Protein AF-0000000087351692 (afdb_homodimer)

Foldseek 3Di:
DDAQDWDWDDDPWKIKIKGFAAPDDPVFWDWDDPPNFKIKIKGFFDDDDDVPDDDPDDDDDGTIHMDIDGHDPQWDRVDWDWDADNRMIMIMTTGHDPDDPPPPPPDPDPDD/DDAQDWDWDDDPWKIKIKGFAAPDDPVFWDWDDDPNFKIKIKGFFDDDDDVPDDDPDDDDDGTMHMDIDGHDPQWDRVDWDWDDDNRMIMIMTTGHPPDDPPPPPPPPDDDD

Structure (mmCIF, N/CA/C/O backbone):
data_AF-0000000087351692-model_v1
#
loop_
_entity.id
_entity.type
_entity.pdbx_description
1 polymer 'SHSP domain-containing protein'
#
loop_
_atom_site.group_PDB
_atom_site.id
_atom_site.type_symbol
_atom_site.label_atom_id
_atom_site.label_alt_id
_atom_site.label_comp_id
_atom_site.label_asym_id
_atom_site.label_entity_id
_atom_site.label_seq_id
_atom_site.pdbx_PDB_ins_code
_atom_site.Cartn_x
_atom_site.Cartn_y
_atom_site.Cartn_z
_atom_site.occupancy
_atom_site.B_iso_or_equiv
_atom_site.auth_seq_id
_atom_site.auth_comp_id
_atom_site.auth_asym_id
_atom_site.auth_atom_id
_atom_site.pdbx_PDB_model_num
ATOM 1 N N . MET A 1 1 ? 18.859 -7.152 0.166 1 41.25 1 MET A N 1
ATOM 2 C CA . MET A 1 1 ? 17.75 -6.203 0.139 1 41.25 1 MET A CA 1
ATOM 3 C C . MET A 1 1 ? 16.438 -6.887 0.523 1 41.25 1 MET A C 1
ATOM 5 O O . MET A 1 1 ? 16.156 -7.992 0.063 1 41.25 1 MET A O 1
ATOM 9 N N . ALA A 1 2 ? 15.906 -6.621 1.562 1 53.56 2 ALA A N 1
ATOM 10 C CA . ALA A 1 2 ? 14.836 -7.48 2.051 1 53.56 2 ALA A CA 1
ATOM 11 C C . ALA A 1 2 ? 13.695 -7.562 1.038 1 53.56 2 ALA A C 1
ATOM 13 O O . ALA A 1 2 ? 13.289 -6.547 0.47 1 53.56 2 ALA A O 1
ATOM 14 N N . ALA A 1 3 ? 13.391 -8.711 0.478 1 72.5 3 ALA A N 1
ATOM 15 C CA . ALA A 1 3 ? 12.367 -9.008 -0.519 1 72.5 3 ALA A CA 1
ATOM 16 C C . ALA A 1 3 ? 10.984 -8.578 -0.027 1 72.5 3 ALA A C 1
ATOM 18 O O . ALA A 1 3 ? 10.734 -8.539 1.179 1 72.5 3 ALA A O 1
ATOM 19 N N . THR A 1 4 ? 10.156 -7.938 -0.925 1 86.25 4 THR A N 1
ATOM 20 C CA . THR A 1 4 ? 8.781 -7.547 -0.614 1 86.25 4 THR A CA 1
ATOM 21 C C . THR A 1 4 ? 7.961 -8.758 -0.176 1 86.25 4 THR A C 1
ATOM 23 O O . THR A 1 4 ? 7.922 -9.773 -0.876 1 86.25 4 THR A O 1
ATOM 26 N N . PRO A 1 5 ? 7.516 -8.727 1.029 1 91.69 5 PRO A N 1
ATOM 27 C CA . PRO A 1 5 ? 6.734 -9.867 1.522 1 91.69 5 PRO A CA 1
ATOM 28 C C . PRO A 1 5 ? 5.625 -10.281 0.56 1 91.69 5 PRO A C 1
ATOM 30 O O . PRO A 1 5 ? 4.996 -9.43 -0.069 1 91.69 5 PRO A O 1
ATOM 33 N N . ALA A 1 6 ? 5.426 -11.594 0.397 1 95.5 6 ALA A N 1
ATOM 34 C CA . ALA A 1 6 ? 4.387 -12.133 -0.479 1 95.5 6 ALA A CA 1
ATOM 35 C C . ALA A 1 6 ? 3.738 -13.367 0.138 1 95.5 6 ALA A C 1
ATOM 37 O O . ALA A 1 6 ? 4.387 -14.117 0.874 1 95.5 6 ALA A O 1
ATOM 38 N N . ASP A 1 7 ? 2.475 -13.516 -0.076 1 95.31 7 ASP A N 1
ATOM 39 C CA . ASP A 1 7 ? 1.779 -14.758 0.244 1 95.31 7 ASP A CA 1
ATOM 40 C C . ASP A 1 7 ? 1.611 -15.633 -1 1 95.31 7 ASP A C 1
ATOM 42 O O . ASP A 1 7 ? 1.407 -15.117 -2.102 1 95.31 7 ASP A O 1
ATOM 46 N N . VAL A 1 8 ? 1.731 -16.859 -0.821 1 96.31 8 VAL A N 1
ATOM 47 C CA . VAL A 1 8 ? 1.458 -17.812 -1.887 1 96.31 8 VAL A CA 1
ATOM 48 C C . VAL A 1 8 ? 0.394 -18.812 -1.427 1 96.31 8 VAL A C 1
ATOM 50 O O . VAL A 1 8 ? 0.542 -19.438 -0.381 1 96.31 8 VAL A O 1
ATOM 53 N N . LYS A 1 9 ? -0.648 -18.875 -2.232 1 95.56 9 LYS A N 1
ATOM 54 C CA . LYS A 1 9 ? -1.756 -19.766 -1.913 1 95.56 9 LYS A CA 1
ATOM 55 C C . LYS A 1 9 ? -1.968 -20.797 -3.02 1 95.56 9 LYS A C 1
ATOM 57 O O . LYS A 1 9 ? -1.849 -20.484 -4.203 1 95.56 9 LYS A O 1
ATOM 62 N N . GLU A 1 10 ? -2.258 -21.953 -2.58 1 94.94 10 GLU A N 1
ATOM 63 C CA . GLU A 1 10 ? -2.684 -22.984 -3.514 1 94.94 10 GLU A CA 1
ATOM 64 C C . GLU A 1 10 ? -4.191 -23.203 -3.441 1 94.94 10 GLU A C 1
ATOM 66 O O . GLU A 1 10 ? -4.727 -23.531 -2.379 1 94.94 10 GLU A O 1
ATOM 71 N N . LEU A 1 11 ? -4.859 -22.969 -4.48 1 93.44 11 LEU A N 1
ATOM 72 C CA . LEU A 1 11 ? -6.289 -23.188 -4.641 1 93.44 11 LEU A CA 1
ATOM 73 C C . LEU A 1 11 ? -6.555 -24.438 -5.484 1 93.44 11 LEU A C 1
ATOM 75 O O . LEU A 1 11 ? -5.641 -24.969 -6.105 1 93.44 11 LEU A O 1
ATOM 79 N N . PRO A 1 12 ? -7.781 -24.922 -5.406 1 90.5 12 PRO A N 1
ATOM 80 C CA . PRO A 1 12 ? -8.047 -26.141 -6.18 1 90.5 12 PRO A CA 1
ATOM 81 C C . PRO A 1 12 ? -7.641 -26.016 -7.645 1 90.5 12 PRO A C 1
ATOM 83 O O . PRO A 1 12 ? -7.035 -26.938 -8.203 1 90.5 12 PRO A O 1
ATOM 86 N N . GLY A 1 13 ? -7.801 -24.906 -8.297 1 92.62 13 GLY A N 1
ATOM 87 C CA . GLY A 1 13 ? -7.516 -24.812 -9.719 1 92.62 13 GLY A CA 1
ATOM 88 C C . GLY A 1 13 ? -6.484 -23.75 -10.047 1 92.62 13 GLY A C 1
ATOM 89 O O . GLY A 1 13 ? -6.238 -23.453 -11.219 1 92.62 13 GLY A O 1
ATOM 90 N N . ALA A 1 14 ? -5.863 -23.281 -9.008 1 96.19 14 ALA A N 1
ATOM 91 C CA . ALA A 1 14 ? -4.965 -22.172 -9.328 1 96.19 14 ALA A CA 1
ATOM 92 C C . ALA A 1 14 ? -3.998 -21.906 -8.172 1 96.19 14 ALA A C 1
ATOM 94 O O . ALA A 1 14 ? -4.16 -22.453 -7.078 1 96.19 14 ALA A O 1
ATOM 95 N N . TYR A 1 15 ? -2.926 -21.266 -8.445 1 96.94 15 TYR A N 1
ATOM 96 C CA . TYR A 1 15 ? -2.062 -20.641 -7.445 1 96.94 15 TYR A CA 1
ATOM 97 C C . TYR A 1 15 ? -2.285 -19.141 -7.387 1 96.94 15 TYR A C 1
ATOM 99 O O . TYR A 1 15 ? -2.479 -18.5 -8.422 1 96.94 15 TYR A O 1
ATOM 107 N N . ALA A 1 16 ? -2.25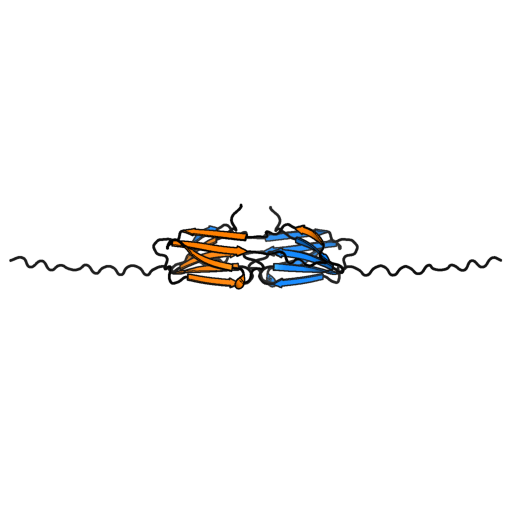4 -18.609 -6.25 1 97 16 ALA A N 1
ATOM 108 C CA . ALA A 1 16 ? -2.393 -17.172 -6.086 1 97 16 ALA A CA 1
ATOM 109 C C . ALA A 1 16 ? -1.176 -16.578 -5.379 1 97 16 ALA A C 1
ATOM 111 O O . ALA A 1 16 ? -0.734 -17.094 -4.352 1 97 16 ALA A O 1
ATOM 112 N N . PHE A 1 17 ? -0.624 -15.57 -5.949 1 97.12 17 PHE A N 1
ATOM 113 C CA . PHE A 1 17 ? 0.48 -14.797 -5.391 1 97.12 17 PHE A CA 1
ATOM 114 C C . PHE A 1 17 ? 0.021 -13.398 -5 1 97.12 17 PHE A C 1
ATOM 116 O O . PHE A 1 17 ? -0.393 -12.609 -5.859 1 97.12 17 PHE A O 1
ATOM 123 N N . VAL A 1 18 ? 0.073 -13.125 -3.721 1 96.19 18 VAL A N 1
ATOM 124 C CA . VAL A 1 18 ? -0.484 -11.875 -3.215 1 96.19 18 VAL A CA 1
ATOM 125 C C . VAL A 1 18 ? 0.635 -11 -2.646 1 96.19 18 VAL A C 1
ATOM 127 O O . VAL A 1 18 ? 1.397 -11.445 -1.785 1 96.19 18 VAL A O 1
ATOM 130 N N . VAL A 1 19 ? 0.767 -9.789 -3.148 1 95.62 19 VAL A N 1
ATOM 131 C CA . VAL A 1 19 ? 1.807 -8.852 -2.736 1 95.62 19 VAL A CA 1
ATOM 132 C C . VAL A 1 19 ? 1.188 -7.488 -2.447 1 95.62 19 VAL A C 1
ATOM 134 O O . VAL A 1 19 ? 0.308 -7.027 -3.18 1 95.62 19 VAL A O 1
ATOM 137 N N . ASP A 1 20 ? 1.662 -6.938 -1.396 1 93.94 20 ASP A N 1
ATOM 138 C CA . ASP A 1 20 ? 1.217 -5.578 -1.109 1 93.94 20 ASP A CA 1
ATOM 139 C C . ASP A 1 20 ? 1.998 -4.559 -1.935 1 93.94 20 ASP A C 1
ATOM 141 O O . ASP A 1 20 ? 3.229 -4.512 -1.874 1 93.94 20 ASP A O 1
ATOM 145 N N . MET A 1 21 ? 1.217 -3.764 -2.703 1 93.12 21 MET A N 1
ATOM 146 C CA . MET A 1 21 ? 1.806 -2.721 -3.537 1 93.12 21 MET A CA 1
ATOM 147 C C . MET A 1 21 ? 1.059 -1.402 -3.367 1 93.12 21 MET A C 1
ATOM 149 O O . MET A 1 21 ? 0.522 -0.859 -4.336 1 93.12 21 MET A O 1
ATOM 153 N N . PRO A 1 22 ? 1.098 -0.939 -2.172 1 93.44 22 PRO A N 1
ATOM 154 C CA . PRO A 1 22 ? 0.352 0.3 -1.938 1 93.44 22 PRO A CA 1
ATOM 155 C C . PRO A 1 22 ? 0.902 1.479 -2.738 1 93.44 22 PRO A C 1
ATOM 157 O O . PRO A 1 22 ? 2.117 1.68 -2.791 1 93.44 22 PRO A O 1
ATOM 160 N N . GLY A 1 23 ? -0.015 2.266 -3.281 1 91.25 23 GLY A N 1
ATOM 161 C CA . GLY A 1 23 ? 0.352 3.486 -3.98 1 91.25 23 GLY A CA 1
ATOM 162 C C . GLY A 1 23 ? 0.737 3.254 -5.43 1 91.25 23 GLY A C 1
ATOM 163 O O . GLY A 1 23 ? 1.014 4.203 -6.164 1 91.25 23 GLY A O 1
ATOM 164 N N . LEU A 1 24 ? 0.835 2 -5.785 1 90.69 24 LEU A N 1
ATOM 165 C CA . LEU A 1 24 ? 1.235 1.687 -7.152 1 90.69 24 LEU A CA 1
ATOM 166 C C . LEU A 1 24 ? 0.017 1.398 -8.023 1 90.69 24 LEU A C 1
ATOM 168 O O . LEU A 1 24 ? -0.936 0.758 -7.57 1 90.69 24 LEU A O 1
ATOM 172 N N . GLY A 1 25 ? 0.027 1.985 -9.141 1 85.56 25 GLY A N 1
ATOM 173 C CA . GLY A 1 25 ? -0.989 1.664 -10.133 1 85.56 25 GLY A CA 1
ATOM 174 C C . GLY A 1 25 ? -0.572 0.551 -11.078 1 85.56 25 GLY A C 1
ATOM 175 O O . GLY A 1 25 ? 0.562 0.072 -11.016 1 85.56 25 GLY A O 1
ATOM 176 N N . SER A 1 26 ? -1.483 0.174 -11.891 1 82.94 26 SER A N 1
ATOM 177 C CA . SER A 1 26 ? -1.229 -0.905 -12.836 1 82.94 26 SER A CA 1
ATOM 178 C C . SER A 1 26 ? -0.037 -0.583 -13.734 1 82.94 26 SER A C 1
ATOM 180 O O . SER A 1 26 ? 0.695 -1.484 -14.148 1 82.94 26 SER A O 1
ATOM 182 N N . GLY A 1 27 ? 0.182 0.686 -14.039 1 85.88 27 GLY A N 1
ATOM 183 C CA . GLY A 1 27 ? 1.282 1.087 -14.898 1 85.88 27 GLY A CA 1
ATOM 184 C C . GLY A 1 27 ? 2.637 0.988 -14.227 1 85.88 27 GLY A C 1
ATOM 185 O O . GLY A 1 27 ? 3.672 0.976 -14.898 1 85.88 27 GLY A O 1
ATOM 186 N N . ASP A 1 28 ? 2.654 0.838 -12.938 1 91.38 28 ASP A N 1
ATOM 187 C CA . ASP A 1 28 ? 3.898 0.803 -12.172 1 91.38 28 ASP A CA 1
ATOM 188 C C . ASP A 1 28 ? 4.258 -0.626 -11.773 1 91.38 28 ASP A C 1
ATOM 190 O O . ASP A 1 28 ? 5.266 -0.854 -11.102 1 91.38 28 ASP A O 1
ATOM 194 N N . ILE A 1 29 ? 3.521 -1.554 -12.188 1 94.62 29 ILE A N 1
ATOM 195 C CA . ILE A 1 29 ? 3.701 -2.949 -11.805 1 94.62 29 ILE A CA 1
ATOM 196 C C . ILE A 1 29 ? 3.967 -3.797 -13.047 1 94.62 29 ILE A C 1
ATOM 198 O O . ILE A 1 29 ? 3.344 -3.592 -14.094 1 94.62 29 ILE A O 1
ATOM 202 N N . LYS A 1 30 ? 4.883 -4.641 -12.961 1 95.94 30 LYS A N 1
ATOM 203 C CA . LYS A 1 30 ? 5.223 -5.551 -14.047 1 95.94 30 LYS A CA 1
ATOM 204 C C . LYS A 1 30 ? 5.176 -7.004 -13.586 1 95.94 30 LYS A C 1
ATOM 206 O O . LYS A 1 30 ? 5.766 -7.355 -12.562 1 95.94 30 LYS A O 1
ATOM 211 N N . VAL A 1 31 ? 4.441 -7.781 -14.289 1 96.12 31 VAL A N 1
ATOM 212 C CA . VAL A 1 31 ? 4.344 -9.211 -14.039 1 96.12 31 VAL A CA 1
ATOM 213 C C . VAL A 1 31 ? 4.777 -9.984 -15.281 1 96.12 31 VAL A C 1
ATOM 215 O O . VAL A 1 31 ? 4.211 -9.805 -16.359 1 96.12 31 VAL A O 1
ATOM 218 N N . GLN A 1 32 ? 5.688 -10.82 -15.047 1 96.19 32 GLN A N 1
ATOM 219 C CA . GLN A 1 32 ? 6.211 -11.547 -16.203 1 96.19 32 GLN A CA 1
ATOM 220 C C . GLN A 1 32 ? 6.594 -12.977 -15.82 1 96.19 32 GLN A C 1
ATOM 222 O O . GLN A 1 32 ? 6.848 -13.266 -14.648 1 96.19 32 GLN A O 1
ATOM 227 N N . VAL A 1 33 ? 6.625 -13.805 -16.797 1 95 33 VAL A N 1
ATOM 228 C CA . VAL A 1 33 ? 7.16 -15.156 -16.641 1 95 33 VAL A CA 1
ATOM 229 C C . VAL A 1 33 ? 8.5 -15.266 -17.359 1 95 33 VAL A C 1
ATOM 231 O O . VAL A 1 33 ? 8.586 -14.992 -18.562 1 95 33 VAL A O 1
ATOM 234 N N . GLU A 1 34 ? 9.445 -15.617 -16.516 1 93.75 34 GLU A N 1
ATOM 235 C CA . GLU A 1 34 ? 10.781 -15.797 -17.078 1 93.75 34 GLU A CA 1
ATOM 236 C C . GLU A 1 34 ? 11.195 -17.266 -17.047 1 93.75 34 GLU A C 1
ATOM 238 O O . GLU A 1 34 ? 10.766 -18.031 -16.172 1 93.75 34 GLU A O 1
ATOM 243 N N . ASP A 1 35 ? 12.125 -17.641 -17.969 1 91.81 35 ASP A N 1
ATOM 244 C CA . ASP A 1 35 ? 12.719 -18.969 -18.016 1 91.81 35 ASP A CA 1
ATOM 245 C C . ASP A 1 35 ? 11.641 -20.047 -17.953 1 91.81 35 ASP A C 1
ATOM 247 O O . ASP A 1 35 ? 11.781 -21.031 -17.203 1 91.81 35 ASP A O 1
ATOM 251 N N . GLU A 1 36 ? 10.484 -19.844 -18.5 1 88.19 36 GLU A N 1
ATOM 252 C CA . GLU A 1 36 ? 9.367 -20.75 -18.719 1 88.19 36 GLU A CA 1
ATOM 253 C C . GLU A 1 36 ? 8.617 -21.031 -17.422 1 88.19 36 GLU A C 1
ATOM 255 O O . GLU A 1 36 ? 7.434 -21.375 -17.438 1 88.19 36 GLU A O 1
ATOM 260 N N . ARG A 1 37 ? 9.352 -20.797 -16.234 1 93.38 37 ARG A N 1
ATOM 261 C CA . ARG A 1 37 ? 8.625 -21.25 -15.047 1 93.38 37 ARG A CA 1
ATOM 262 C C . ARG A 1 37 ? 8.852 -20.297 -13.875 1 93.38 37 ARG A C 1
ATOM 264 O O . ARG A 1 37 ? 8.578 -20.656 -12.719 1 93.38 37 ARG A O 1
ATOM 271 N N . VAL A 1 38 ? 9.438 -19.203 -14.219 1 97 38 VAL A N 1
ATOM 272 C CA . VAL A 1 38 ? 9.703 -18.297 -13.109 1 97 38 VAL A CA 1
ATOM 273 C C . VAL A 1 38 ? 8.789 -17.078 -13.211 1 97 38 VAL A C 1
ATOM 275 O O . VAL A 1 38 ? 8.867 -16.312 -14.172 1 97 38 VAL A O 1
ATOM 278 N N . LEU A 1 39 ? 7.898 -16.953 -12.273 1 97.5 39 LEU A N 1
ATOM 279 C CA . LEU A 1 39 ? 7.043 -15.773 -12.188 1 97.5 39 LEU A CA 1
ATOM 280 C C . LEU A 1 39 ? 7.785 -14.609 -11.547 1 97.5 39 LEU A C 1
ATOM 282 O O . LEU A 1 39 ? 8.328 -14.742 -10.453 1 97.5 39 LEU A O 1
ATOM 286 N N . VAL A 1 40 ? 7.855 -13.508 -12.234 1 97.06 40 VAL A N 1
ATOM 287 C CA . VAL A 1 40 ? 8.547 -12.328 -11.719 1 97.06 40 VAL A CA 1
ATOM 288 C C . VAL A 1 40 ? 7.551 -11.188 -11.531 1 97.06 40 VAL A C 1
ATOM 290 O O . VAL A 1 40 ? 6.863 -10.797 -12.477 1 97.06 40 VAL A O 1
ATOM 293 N N . ILE A 1 41 ? 7.473 -10.703 -10.383 1 96.56 41 ILE A N 1
ATOM 294 C CA . ILE A 1 41 ? 6.645 -9.547 -10.055 1 96.56 41 ILE A CA 1
ATOM 295 C C . ILE A 1 41 ? 7.539 -8.383 -9.633 1 96.56 41 ILE A C 1
ATOM 297 O O . ILE A 1 41 ? 8.375 -8.523 -8.742 1 96.56 41 ILE A O 1
ATOM 301 N N . SER A 1 42 ? 7.324 -7.312 -10.289 1 95.88 42 SER A N 1
ATOM 302 C CA . SER A 1 42 ? 8.164 -6.172 -9.945 1 95.88 42 SER A CA 1
ATOM 303 C C . SER A 1 42 ? 7.379 -4.867 -10.016 1 95.88 42 SER A C 1
ATOM 305 O O . SER A 1 42 ? 6.32 -4.805 -10.648 1 95.88 42 SER A O 1
ATOM 307 N N . GLY A 1 43 ? 7.91 -3.869 -9.398 1 94.44 43 GLY A N 1
ATOM 308 C CA . GLY A 1 43 ? 7.363 -2.523 -9.367 1 94.44 43 GLY A CA 1
ATOM 309 C C . GLY A 1 43 ? 8.328 -1.496 -8.812 1 94.44 43 GLY A C 1
ATOM 310 O O . GLY A 1 43 ? 9.414 -1.848 -8.344 1 94.44 43 GLY A O 1
ATOM 311 N N . GLU A 1 44 ? 7.891 -0.258 -8.945 1 92.44 44 GLU A N 1
ATOM 312 C CA . GLU A 1 44 ? 8.727 0.82 -8.422 1 92.44 44 GLU A CA 1
ATOM 313 C C . GLU A 1 44 ? 7.871 1.928 -7.809 1 92.44 44 GLU A C 1
ATOM 315 O O . GLU A 1 44 ? 6.98 2.467 -8.469 1 92.44 44 GLU A O 1
ATOM 320 N N . ARG A 1 45 ? 8.18 2.191 -6.586 1 89.88 45 ARG A N 1
ATOM 321 C CA . ARG A 1 45 ? 7.523 3.297 -5.898 1 89.88 45 ARG A CA 1
ATOM 322 C C . ARG A 1 45 ? 8.422 4.531 -5.859 1 89.88 45 ARG A C 1
ATOM 324 O O . ARG A 1 45 ? 9.555 4.461 -5.387 1 89.88 45 ARG A O 1
ATOM 331 N N . ARG A 1 46 ? 7.852 5.613 -6.355 1 84.62 46 ARG A N 1
ATOM 332 C CA . ARG A 1 46 ? 8.602 6.867 -6.371 1 84.62 46 ARG A CA 1
ATOM 333 C C . ARG A 1 46 ? 7.996 7.875 -5.402 1 84.62 46 ARG A C 1
ATOM 335 O O . ARG A 1 46 ? 6.781 7.895 -5.191 1 84.62 46 ARG A O 1
ATOM 342 N N . ARG A 1 47 ? 8.93 8.594 -4.805 1 79.06 47 ARG A N 1
ATOM 343 C CA . ARG A 1 47 ? 8.453 9.633 -3.898 1 79.06 47 ARG A CA 1
ATOM 344 C C . ARG A 1 47 ? 7.949 10.844 -4.676 1 79.06 47 ARG A C 1
ATOM 346 O O . ARG A 1 47 ? 8.547 11.242 -5.676 1 79.06 47 ARG A O 1
ATOM 353 N N . GLU A 1 48 ? 6.707 11.172 -4.324 1 69.94 48 GLU A N 1
ATOM 354 C CA . GLU A 1 48 ? 6.25 12.414 -4.945 1 69.94 48 GLU A CA 1
ATOM 355 C C . GLU A 1 48 ? 7.023 13.609 -4.414 1 69.94 48 GLU A C 1
ATOM 357 O O . GLU A 1 48 ? 7.195 13.766 -3.201 1 69.94 48 GLU A O 1
ATOM 362 N N . GLU A 1 49 ? 7.871 14.164 -5.188 1 64.94 49 GLU A N 1
ATOM 363 C CA . GLU A 1 49 ? 8.602 15.367 -4.797 1 64.94 49 GLU A CA 1
ATOM 364 C C . GLU A 1 49 ? 7.691 16.594 -4.801 1 64.94 49 GLU A C 1
ATOM 366 O O . GLU A 1 49 ? 7.16 16.969 -5.848 1 64.94 49 GLU A O 1
ATOM 371 N N . LYS A 1 50 ? 7.055 16.688 -3.721 1 65.75 50 LYS A N 1
ATOM 372 C CA . LYS A 1 50 ? 6.441 18.016 -3.746 1 65.75 50 LYS A CA 1
ATOM 373 C C . LYS A 1 50 ? 7.398 19.078 -3.217 1 65.75 50 LYS A C 1
ATOM 375 O O . LYS A 1 50 ? 7.984 18.906 -2.143 1 65.75 50 LYS A O 1
ATOM 380 N N . GLU A 1 51 ? 7.785 20.016 -4.09 1 64.19 51 GLU A N 1
ATOM 381 C CA . GLU A 1 51 ? 8.758 21.078 -3.867 1 64.19 51 GLU A CA 1
ATOM 382 C C . GLU A 1 51 ? 8.586 21.719 -2.486 1 64.19 51 GLU A C 1
ATOM 384 O O . GLU A 1 51 ? 9.57 22.031 -1.812 1 64.19 51 GLU A O 1
ATOM 389 N N . ASP A 1 52 ? 7.336 21.734 -2 1 76.94 52 ASP A N 1
ATOM 390 C CA . ASP A 1 52 ? 7.156 22.516 -0.784 1 76.94 52 ASP A CA 1
ATOM 391 C C . ASP A 1 52 ? 6.895 21.609 0.42 1 76.94 52 ASP A C 1
ATOM 393 O O . ASP A 1 52 ? 6.43 22.078 1.462 1 76.94 52 ASP A O 1
ATOM 397 N N . ALA A 1 53 ? 7.266 20.375 0.343 1 82.62 53 ALA A N 1
ATOM 398 C CA . ALA A 1 53 ? 7.016 19.469 1.464 1 82.62 53 ALA A CA 1
ATOM 399 C C . ALA A 1 53 ? 8.32 19.078 2.154 1 82.62 53 ALA A C 1
ATOM 401 O O . ALA A 1 53 ? 9.328 18.812 1.493 1 82.62 53 ALA A O 1
ATOM 402 N N . ARG A 1 54 ? 8.461 19.359 3.512 1 90.5 54 ARG A N 1
ATOM 403 C CA . ARG A 1 54 ? 9.578 18.906 4.328 1 90.5 54 ARG A CA 1
ATOM 404 C C . ARG A 1 54 ? 9.25 17.578 5.027 1 90.5 54 ARG A C 1
ATOM 406 O O . ARG A 1 54 ? 8.273 17.5 5.777 1 90.5 54 ARG A O 1
ATOM 413 N N . TYR A 1 55 ? 10.117 16.609 4.77 1 92.62 55 TYR A N 1
ATOM 414 C CA . TYR A 1 55 ? 9.898 15.336 5.438 1 92.62 55 TYR A CA 1
ATOM 415 C C . TYR A 1 55 ? 10.43 15.367 6.867 1 92.62 55 TYR A C 1
ATOM 417 O O . TYR A 1 55 ? 11.617 15.609 7.086 1 92.62 55 TYR A O 1
ATOM 425 N N . LEU A 1 56 ? 9.508 15.125 7.75 1 93.94 56 LEU A N 1
ATOM 426 C CA . LEU A 1 56 ? 9.906 15.031 9.148 1 93.94 56 LEU A CA 1
ATOM 427 C C . LEU A 1 56 ? 10.281 13.594 9.508 1 93.94 56 LEU A C 1
ATOM 429 O O . LEU A 1 56 ? 11.148 13.375 10.359 1 93.94 56 LEU A O 1
ATOM 433 N N . ARG A 1 57 ? 9.578 12.578 8.977 1 94.12 57 ARG A N 1
ATOM 434 C CA . ARG A 1 57 ? 9.828 11.148 9.141 1 94.12 57 ARG A CA 1
ATOM 435 C C . ARG A 1 57 ? 9.609 10.406 7.828 1 94.12 57 ARG A C 1
ATOM 437 O O . ARG A 1 57 ? 8.672 10.703 7.086 1 94.12 57 ARG A O 1
ATOM 444 N N . MET A 1 58 ? 10.562 9.555 7.387 1 93 58 MET A N 1
ATOM 445 C CA . MET A 1 58 ? 10.484 8.742 6.176 1 93 58 MET A CA 1
ATOM 446 C C . MET A 1 58 ? 10.68 7.262 6.5 1 93 58 ME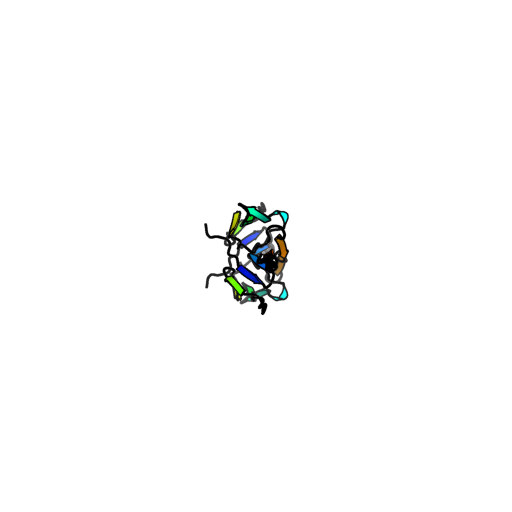T A C 1
ATOM 448 O O . MET A 1 58 ? 11.805 6.766 6.504 1 93 58 MET A O 1
ATOM 452 N N . GLU A 1 59 ? 9.523 6.578 6.844 1 93.81 59 GLU A N 1
ATOM 453 C CA . GLU A 1 59 ? 9.641 5.191 7.289 1 93.81 59 GLU A CA 1
ATOM 454 C C . GLU A 1 59 ? 9.141 4.223 6.219 1 93.81 59 GLU A C 1
ATOM 456 O O . GLU A 1 59 ? 9.422 3.025 6.281 1 93.81 59 GLU A O 1
ATOM 461 N N . ARG A 1 60 ? 8.391 4.73 5.184 1 92.62 60 ARG A N 1
ATOM 462 C CA . ARG A 1 60 ? 7.777 3.846 4.195 1 92.62 60 ARG A CA 1
ATOM 463 C C . ARG A 1 60 ? 8.797 3.398 3.156 1 92.62 60 ARG A C 1
ATOM 465 O O . ARG A 1 60 ? 9.68 4.168 2.775 1 92.62 60 ARG A O 1
ATOM 472 N N . ARG A 1 61 ? 8.586 2.223 2.84 1 86.38 61 ARG A N 1
ATOM 473 C CA . ARG A 1 61 ? 9.508 1.654 1.863 1 86.38 61 ARG A CA 1
ATOM 474 C C . ARG A 1 61 ? 9.297 2.266 0.483 1 86.38 61 ARG A C 1
ATOM 476 O O . ARG A 1 61 ? 8.156 2.365 0.014 1 86.38 61 ARG A O 1
ATOM 483 N N . MET A 1 62 ? 10.398 2.73 -0.044 1 88.38 62 MET A N 1
ATOM 484 C CA . MET A 1 62 ? 10.383 3.273 -1.399 1 88.38 62 MET A CA 1
ATOM 485 C C . MET A 1 62 ? 11.406 2.561 -2.283 1 88.38 62 MET A C 1
ATOM 487 O O . MET A 1 62 ? 12.281 1.853 -1.782 1 88.38 62 MET A O 1
ATOM 491 N N . GLY A 1 63 ? 11.203 2.717 -3.637 1 89.81 63 GLY A N 1
ATOM 492 C CA . GLY A 1 63 ? 12.156 2.16 -4.582 1 89.81 63 GLY A CA 1
ATOM 493 C C . GLY A 1 63 ? 11.625 0.951 -5.324 1 89.81 63 GLY A C 1
ATOM 494 O O . GLY A 1 63 ? 10.414 0.802 -5.492 1 89.81 63 GLY A O 1
ATOM 495 N N . LYS A 1 64 ? 12.609 0.21 -5.801 1 92.12 64 LYS A N 1
ATOM 496 C CA . LYS A 1 64 ? 12.266 -0.942 -6.629 1 92.12 64 LYS A CA 1
ATOM 497 C C . LYS A 1 64 ? 11.898 -2.148 -5.766 1 92.12 64 LYS A C 1
ATOM 499 O O . LYS A 1 64 ? 12.523 -2.385 -4.727 1 92.12 64 LYS A O 1
ATOM 504 N N . LEU A 1 65 ? 10.906 -2.807 -6.18 1 91.81 65 LEU A N 1
ATOM 505 C CA . LEU A 1 65 ? 10.5 -4.07 -5.57 1 91.81 65 LEU A CA 1
ATOM 506 C C . LEU A 1 65 ? 10.531 -5.199 -6.594 1 91.81 65 LEU A C 1
ATOM 508 O O . LEU A 1 65 ? 10.25 -4.98 -7.773 1 91.81 65 LEU A O 1
ATOM 512 N N . MET A 1 66 ? 10.898 -6.34 -6.086 1 94.19 66 MET A N 1
ATOM 513 C CA . MET A 1 66 ? 10.906 -7.484 -6.992 1 94.19 66 MET A CA 1
ATOM 514 C C . MET A 1 66 ? 10.828 -8.797 -6.215 1 94.19 66 MET A C 1
ATOM 516 O O . MET A 1 66 ? 11.492 -8.953 -5.188 1 94.19 66 MET A O 1
ATOM 520 N N . ARG A 1 67 ? 10.023 -9.656 -6.734 1 96.06 67 ARG A N 1
ATOM 521 C CA . ARG A 1 67 ? 9.898 -11.008 -6.188 1 96.06 67 ARG A CA 1
ATOM 522 C C . ARG A 1 67 ? 9.852 -12.047 -7.305 1 96.06 67 ARG A C 1
ATOM 524 O O . ARG A 1 67 ? 9.219 -11.82 -8.344 1 96.06 67 ARG A O 1
ATOM 531 N N . LYS A 1 68 ? 10.484 -13.133 -7.035 1 95.81 68 LYS A N 1
ATOM 532 C CA . LYS A 1 68 ? 10.477 -14.234 -7.996 1 95.81 68 LYS A CA 1
ATOM 533 C C . LYS A 1 68 ? 9.938 -15.516 -7.359 1 95.81 68 LYS A C 1
ATOM 535 O O . LYS A 1 68 ? 10.227 -15.805 -6.199 1 95.81 68 LYS A O 1
ATOM 540 N N . PHE A 1 69 ? 9.234 -16.25 -8.094 1 96.69 69 PHE A N 1
ATOM 541 C CA . PHE A 1 69 ? 8.688 -17.531 -7.648 1 96.69 69 PHE A CA 1
ATOM 542 C C . PHE A 1 69 ? 8.891 -18.594 -8.719 1 96.69 69 PHE A C 1
ATOM 544 O O . PHE A 1 69 ? 8.594 -18.375 -9.891 1 96.69 69 PHE A O 1
ATOM 551 N N . VAL A 1 70 ? 9.305 -19.688 -8.32 1 96.19 70 VAL A N 1
ATOM 552 C CA . VAL A 1 70 ? 9.367 -20.844 -9.219 1 96.19 70 VAL A CA 1
ATOM 553 C C . VAL A 1 70 ? 8.016 -21.562 -9.234 1 96.19 70 VAL A C 1
ATOM 555 O O . VAL A 1 70 ? 7.535 -22 -8.195 1 96.19 70 VAL A O 1
ATOM 558 N N . LEU A 1 71 ? 7.422 -21.609 -10.391 1 96.31 71 LEU A N 1
ATOM 559 C CA . LEU A 1 71 ? 6.094 -22.203 -10.523 1 96.31 71 LEU A CA 1
ATOM 560 C C . LEU A 1 71 ? 6.184 -23.719 -10.617 1 96.31 71 LEU A C 1
ATOM 562 O O . LEU A 1 71 ? 7.109 -24.25 -11.234 1 96.31 71 LEU A O 1
ATOM 566 N N . PRO A 1 72 ? 5.227 -24.359 -10 1 94.19 72 PRO A N 1
ATOM 567 C CA . PRO A 1 72 ? 5.207 -25.812 -10.109 1 94.19 72 PRO A CA 1
ATOM 568 C C . PRO A 1 72 ? 4.973 -26.297 -11.539 1 94.19 72 PRO A C 1
ATOM 570 O O . PRO A 1 72 ? 4.559 -25.516 -12.398 1 94.19 72 PRO A O 1
ATOM 573 N N . ASP A 1 73 ? 5.168 -27.609 -11.727 1 92.62 73 ASP A N 1
ATOM 574 C CA . ASP A 1 73 ? 5.074 -28.188 -13.062 1 92.62 73 ASP A CA 1
ATOM 575 C C . ASP A 1 73 ? 3.643 -28.125 -13.594 1 92.62 73 ASP A C 1
ATOM 577 O O . ASP A 1 73 ? 3.424 -28.047 -14.805 1 92.62 73 ASP A O 1
ATOM 581 N N . ASN A 1 74 ? 2.723 -28.141 -12.758 1 94.31 74 ASN A N 1
ATOM 582 C CA . ASN A 1 74 ? 1.332 -28.203 -13.188 1 94.31 74 ASN A CA 1
ATOM 583 C C . ASN A 1 74 ? 0.732 -26.812 -13.344 1 94.31 74 ASN A C 1
ATOM 585 O O . ASN A 1 74 ? -0.486 -26.656 -13.469 1 94.31 74 ASN A O 1
ATOM 589 N N . ALA A 1 75 ? 1.498 -25.766 -13.266 1 95.81 75 ALA A N 1
ATOM 590 C CA . ALA A 1 75 ? 1.032 -24.391 -13.492 1 95.81 75 ALA A CA 1
ATOM 591 C C . ALA A 1 75 ? 0.898 -24.109 -14.984 1 95.81 75 ALA A C 1
ATOM 593 O O . ALA A 1 75 ? 1.79 -24.438 -15.773 1 95.81 75 ALA A O 1
ATOM 594 N N . ASP A 1 76 ? -0.229 -23.531 -15.406 1 94.44 76 ASP A N 1
ATOM 595 C CA . ASP A 1 76 ? -0.463 -23.172 -16.797 1 94.44 76 ASP A CA 1
ATOM 596 C C . ASP A 1 76 ? 0.101 -21.781 -17.109 1 94.44 76 ASP A C 1
ATOM 598 O O . ASP A 1 76 ? -0.524 -20.766 -16.781 1 94.44 76 ASP A O 1
ATOM 602 N N . MET A 1 77 ? 1.206 -21.641 -17.812 1 91.88 77 MET A N 1
ATOM 603 C CA . MET A 1 77 ? 1.922 -20.391 -18.047 1 91.88 77 MET A CA 1
ATOM 604 C C . MET A 1 77 ? 1.15 -19.484 -19 1 91.88 77 MET A C 1
ATOM 606 O O . MET A 1 77 ? 1.436 -18.297 -19.109 1 91.88 77 MET A O 1
ATOM 610 N N . GLU A 1 78 ? 0.15 -20.062 -19.625 1 91.62 78 GLU A N 1
ATOM 611 C CA . GLU A 1 78 ? -0.648 -19.297 -20.578 1 91.62 78 GLU A CA 1
ATOM 612 C C . GLU A 1 78 ? -1.843 -18.641 -19.891 1 91.62 78 GLU A C 1
ATOM 614 O O . GLU A 1 78 ? -2.48 -17.75 -20.453 1 91.62 78 GLU A O 1
ATOM 619 N N . LYS A 1 79 ? -2.08 -19.047 -18.734 1 94.19 79 LYS A N 1
ATOM 620 C CA . LYS A 1 79 ? -3.248 -18.547 -18.016 1 94.19 79 LYS A CA 1
ATOM 621 C C . LYS A 1 79 ? -2.842 -17.844 -16.734 1 94.19 79 LYS A C 1
ATOM 623 O O . LYS A 1 79 ? -3.184 -18.297 -15.633 1 94.19 79 LYS A O 1
ATOM 628 N N . VAL A 1 80 ? -2.176 -16.781 -16.906 1 95.56 80 VAL A N 1
ATOM 629 C CA . VAL A 1 80 ? -1.752 -15.945 -15.789 1 95.56 80 VAL A CA 1
ATOM 630 C C . VAL A 1 80 ? -2.547 -14.641 -15.805 1 95.56 80 VAL A C 1
ATOM 632 O O . VAL A 1 80 ? -2.713 -14.016 -16.844 1 95.56 80 VAL A O 1
ATOM 635 N N . SER A 1 81 ? -3.082 -14.305 -14.703 1 96.75 81 SER A N 1
ATOM 636 C CA . SER A 1 81 ? -3.818 -13.055 -14.578 1 96.75 81 SER A CA 1
ATOM 637 C C . SER A 1 81 ? -3.385 -12.273 -13.344 1 96.75 81 SER A C 1
ATOM 639 O O . SER A 1 81 ? -2.875 -12.859 -12.383 1 96.75 81 SER A O 1
ATOM 641 N N . ALA A 1 82 ? -3.545 -10.984 -13.461 1 96.38 82 ALA A N 1
ATOM 642 C CA . ALA A 1 82 ? -3.152 -10.125 -12.344 1 96.38 82 ALA A CA 1
ATOM 643 C C . ALA A 1 82 ? -4.188 -9.039 -12.102 1 96.38 82 ALA A C 1
ATOM 645 O O . ALA A 1 82 ? -4.676 -8.414 -13.047 1 96.38 82 ALA A O 1
ATOM 646 N N . VAL A 1 83 ? -4.551 -8.844 -10.828 1 95.06 83 VAL A N 1
ATOM 647 C CA . VAL A 1 83 ? -5.488 -7.797 -10.438 1 95.06 83 VAL A CA 1
ATOM 648 C C . VAL A 1 83 ? -4.949 -7.043 -9.227 1 95.06 83 VAL A C 1
ATOM 650 O O . VAL A 1 83 ? -4.457 -7.656 -8.273 1 95.06 83 VAL A O 1
ATOM 653 N N . CYS A 1 84 ? -4.938 -5.785 -9.32 1 93.44 84 CYS A N 1
ATOM 654 C CA . CYS A 1 84 ? -4.539 -4.961 -8.188 1 93.44 84 CYS A CA 1
ATOM 655 C C . CYS A 1 84 ? -5.719 -4.156 -7.656 1 93.44 84 CYS A C 1
ATOM 657 O O . CYS A 1 84 ? -6.309 -3.357 -8.391 1 93.44 84 CYS A O 1
ATOM 659 N N . ARG A 1 85 ? -6.043 -4.418 -6.367 1 91.44 85 ARG A N 1
ATOM 660 C CA . ARG A 1 85 ? -7.133 -3.701 -5.707 1 91.44 85 ARG A CA 1
ATOM 661 C C . ARG A 1 85 ? -6.695 -3.176 -4.344 1 91.44 85 ARG A C 1
ATOM 663 O O . ARG A 1 85 ? -6.113 -3.914 -3.545 1 91.44 85 ARG A O 1
ATOM 670 N N . ASP A 1 86 ? -6.883 -1.906 -4.109 1 91.31 86 ASP A N 1
ATOM 671 C CA . ASP A 1 86 ? -6.59 -1.295 -2.814 1 91.31 86 ASP A CA 1
ATOM 672 C C . ASP A 1 86 ? -5.145 -1.556 -2.4 1 91.31 86 ASP A C 1
ATOM 674 O O . ASP A 1 86 ? -4.879 -1.927 -1.254 1 91.31 86 ASP A O 1
ATOM 678 N N . GLY A 1 87 ? -4.359 -1.537 -3.416 1 93.88 87 GLY A N 1
ATOM 679 C CA . GLY A 1 87 ? -2.932 -1.641 -3.16 1 93.88 87 GLY A CA 1
ATOM 680 C C . GLY A 1 87 ? -2.465 -3.068 -2.947 1 93.88 87 GLY A C 1
ATOM 681 O O . GLY A 1 87 ? -1.355 -3.299 -2.461 1 93.88 87 GLY A O 1
ATOM 682 N N . VAL A 1 88 ? -3.365 -4.031 -3.238 1 94.62 88 VAL A N 1
ATOM 683 C CA . VAL A 1 88 ? -2.988 -5.438 -3.137 1 94.62 88 VAL A CA 1
ATOM 684 C C . VAL A 1 88 ? -3.006 -6.078 -4.52 1 94.62 88 VAL A C 1
ATOM 686 O O . VAL A 1 88 ? -4.047 -6.121 -5.18 1 94.62 88 VAL A O 1
ATOM 689 N N . LEU A 1 89 ? -1.906 -6.602 -4.891 1 95.81 89 LEU A N 1
ATOM 690 C CA . LEU A 1 89 ? -1.789 -7.305 -6.164 1 95.81 89 LEU A CA 1
ATOM 691 C C . LEU A 1 89 ? -1.994 -8.805 -5.984 1 95.81 89 LEU A C 1
ATOM 693 O O . LEU A 1 89 ? -1.379 -9.414 -5.105 1 95.81 89 LEU A O 1
ATOM 697 N N . THR A 1 90 ? -2.871 -9.32 -6.777 1 96.38 90 THR A N 1
ATOM 698 C CA . THR A 1 90 ? -3.045 -10.773 -6.812 1 96.38 90 THR A CA 1
ATOM 699 C C . THR A 1 90 ? -2.756 -11.312 -8.211 1 96.38 90 THR A C 1
ATOM 701 O O . THR A 1 90 ? -3.434 -10.953 -9.172 1 96.38 90 THR A O 1
ATOM 704 N N . VAL A 1 91 ? -1.809 -12.133 -8.266 1 97.25 91 VAL A N 1
ATOM 705 C CA . VAL A 1 91 ? -1.485 -12.828 -9.508 1 97.25 91 VAL A CA 1
ATOM 706 C C . VAL A 1 91 ? -1.968 -14.273 -9.43 1 97.25 91 VAL A C 1
ATOM 708 O O . VAL A 1 91 ? -1.635 -15 -8.484 1 97.25 91 VAL A O 1
ATOM 711 N N . SER A 1 92 ? -2.697 -14.664 -10.391 1 97.31 92 SER A N 1
ATOM 712 C CA . SER A 1 92 ? -3.262 -16.016 -10.414 1 97.31 92 SER A CA 1
ATOM 713 C C . SER A 1 92 ? -2.711 -16.812 -11.586 1 97.31 92 SER A C 1
ATOM 715 O O . SER A 1 92 ? -2.639 -16.312 -12.711 1 97.31 92 SER A O 1
ATOM 717 N N . VAL A 1 93 ? -2.342 -18.031 -11.227 1 97.62 93 VAL A N 1
ATOM 718 C CA . VAL A 1 93 ? -1.866 -18.969 -12.25 1 97.62 93 VAL A CA 1
ATOM 719 C C . VAL A 1 93 ? -2.701 -20.25 -12.219 1 97.62 93 VAL A C 1
ATOM 721 O O . VAL A 1 93 ? -2.688 -20.969 -11.227 1 97.62 93 VAL A O 1
ATOM 724 N N . GLN A 1 94 ? -3.346 -20.531 -13.289 1 97.31 94 GLN A N 1
ATOM 725 C CA . GLN A 1 94 ? -4.203 -21.703 -13.32 1 97.31 94 GLN A CA 1
ATOM 726 C C . GLN A 1 94 ? -3.373 -22.984 -13.375 1 97.31 94 GLN A C 1
ATOM 728 O O . GLN A 1 94 ? -2.225 -22.969 -13.82 1 97.31 94 GLN A O 1
ATOM 733 N N . LYS A 1 95 ? -3.977 -24.031 -12.773 1 96.06 95 LYS A N 1
ATOM 734 C CA . LYS A 1 95 ? -3.334 -25.344 -12.867 1 96.06 95 LYS A CA 1
ATOM 735 C C . LYS A 1 95 ? -3.652 -26.016 -14.195 1 96.06 95 LYS A C 1
ATOM 737 O O . LYS A 1 95 ? -4.723 -25.797 -14.766 1 96.06 95 LYS A O 1
ATOM 742 N N . LEU A 1 96 ? -2.762 -26.797 -14.625 1 93.38 96 LEU A N 1
ATOM 743 C CA . LEU A 1 96 ? -3.016 -27.594 -15.82 1 93.38 96 LEU A CA 1
ATOM 744 C C . LEU A 1 96 ? -4.047 -28.688 -15.539 1 93.38 96 LEU A C 1
ATOM 746 O O . LEU A 1 96 ? -4.098 -29.234 -14.438 1 93.38 96 LEU A O 1
ATOM 750 N N . PRO A 1 97 ? -4.859 -28.938 -16.484 1 87.31 97 PRO A N 1
ATOM 751 C CA . PRO A 1 97 ? -5.816 -30.031 -16.312 1 87.31 97 PRO A CA 1
ATOM 752 C C . PRO A 1 97 ? -5.141 -31.391 -16.141 1 87.31 97 PRO A C 1
ATOM 754 O O . PRO A 1 97 ? -4.031 -31.609 -16.641 1 87.31 97 PRO A O 1
ATOM 757 N N . PRO A 1 98 ? -5.625 -32.156 -15.234 1 79.88 98 PRO A N 1
ATOM 758 C CA . PRO A 1 98 ? -5.031 -33.5 -15.055 1 79.88 98 PRO A CA 1
ATOM 759 C C . PRO A 1 98 ? -4.91 -34.25 -16.359 1 79.88 98 PRO A C 1
ATOM 761 O O . PRO A 1 98 ? -5.754 -34.125 -17.25 1 79.88 98 PRO A O 1
ATOM 764 N N . PRO A 1 99 ? -3.676 -34.719 -16.562 1 74 99 PRO A N 1
ATOM 765 C CA . PRO A 1 99 ? -3.51 -35.469 -17.797 1 74 99 PRO A CA 1
ATOM 766 C C . PRO A 1 99 ? -4.56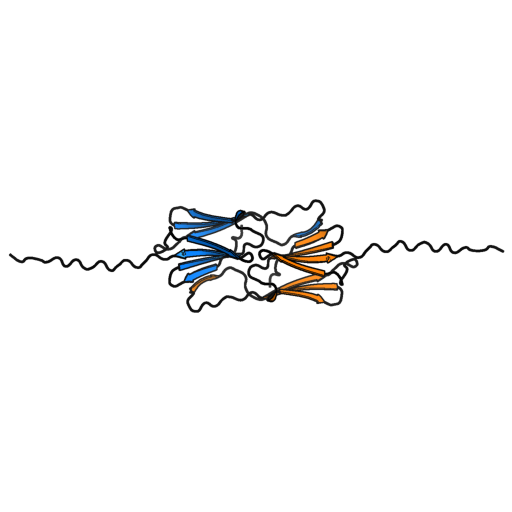6 -36.562 -17.969 1 74 99 PRO A C 1
ATOM 768 O O . PRO A 1 99 ? -4.992 -37.188 -17 1 74 99 PRO A O 1
ATOM 771 N N . GLU A 1 100 ? -5.438 -36.375 -18.891 1 66.44 100 GLU A N 1
ATOM 772 C CA . GLU A 1 100 ? -6.391 -37.438 -19.188 1 66.44 100 GLU A CA 1
ATOM 773 C C . GLU A 1 100 ? -5.734 -38.812 -19.094 1 66.44 100 GLU A C 1
ATOM 775 O O . GLU A 1 100 ? -4.613 -39 -19.578 1 66.44 100 GLU A O 1
ATOM 780 N N . PRO A 1 101 ? -6.156 -39.562 -18.125 1 65.31 101 PRO A N 1
ATOM 781 C CA . PRO A 1 101 ? -5.582 -40.906 -18.062 1 65.31 101 PRO A CA 1
ATOM 782 C C . PRO A 1 101 ? -5.398 -41.5 -19.453 1 65.31 101 PRO A C 1
ATOM 784 O O . PRO A 1 101 ? -6.297 -41.438 -20.297 1 65.31 101 PRO A O 1
ATOM 787 N N . LYS A 1 102 ? -4.145 -41.531 -19.812 1 63.06 102 LYS A N 1
ATOM 788 C CA . LYS A 1 102 ? -3.906 -42.219 -21.078 1 63.06 102 LYS A CA 1
ATOM 789 C C . LYS A 1 102 ? -4.691 -43.5 -21.156 1 63.06 102 LYS A C 1
ATOM 791 O O . LYS A 1 102 ? -4.637 -44.344 -20.25 1 63.06 102 LYS A O 1
ATOM 796 N N . LYS A 1 103 ? -5.742 -43.5 -21.844 1 62.97 103 LYS A N 1
ATOM 797 C CA . LYS A 1 103 ? -6.473 -44.75 -22.047 1 62.97 103 LYS A CA 1
ATOM 798 C C . LYS A 1 103 ? -5.52 -45.906 -22.344 1 62.97 103 LYS A C 1
ATOM 800 O O . LYS A 1 103 ? -4.598 -45.781 -23.156 1 62.97 103 LYS A O 1
ATOM 805 N N . PRO A 1 104 ? -5.484 -46.781 -21.453 1 64.56 104 PRO A N 1
ATOM 806 C CA . PRO A 1 104 ? -4.629 -47.938 -21.75 1 64.56 104 PRO A CA 1
ATOM 807 C C . PRO A 1 104 ? -4.793 -48.469 -23.172 1 64.56 104 PRO A C 1
ATOM 809 O O . PRO A 1 104 ? -5.918 -48.562 -23.672 1 64.56 104 PRO A O 1
ATOM 812 N N . LYS A 1 105 ? -3.859 -48.125 -23.844 1 65.31 105 LYS A N 1
ATOM 813 C CA . LYS A 1 105 ? -3.943 -48.719 -25.188 1 65.31 105 LYS A CA 1
ATOM 814 C C . LYS A 1 105 ? -4.016 -50.219 -25.125 1 65.31 105 LYS A C 1
ATOM 816 O O . LYS A 1 105 ? -3.152 -50.875 -24.531 1 65.31 105 LYS A O 1
ATOM 821 N N . THR A 1 106 ? -5.09 -50.781 -25.156 1 65.69 106 THR A N 1
ATOM 822 C CA . THR A 1 106 ? -5.195 -52.25 -25.203 1 65.69 106 THR A CA 1
ATOM 823 C C . THR A 1 106 ? -4.512 -52.781 -26.438 1 65.69 106 THR A C 1
ATOM 825 O O . THR A 1 106 ? -4.863 -52.438 -27.562 1 65.69 106 THR A O 1
ATOM 828 N N . ILE A 1 107 ? -3.324 -53.125 -26.297 1 65.56 107 ILE A N 1
ATOM 829 C CA . ILE A 1 107 ? -2.662 -53.781 -27.422 1 65.56 107 ILE A CA 1
ATOM 830 C C . ILE A 1 107 ? -3.277 -55.156 -27.656 1 65.56 107 ILE A C 1
ATOM 832 O O . ILE A 1 107 ? -3.314 -55.969 -26.734 1 65.56 107 ILE A O 1
ATOM 836 N N . GLN A 1 108 ? -4.141 -55.375 -28.531 1 62.09 108 GLN A N 1
ATOM 837 C CA . GLN A 1 108 ? -4.672 -56.688 -28.875 1 62.09 108 GLN A CA 1
ATOM 838 C C . GLN A 1 108 ? -3.561 -57.625 -29.328 1 62.09 108 GLN A C 1
ATOM 840 O O . GLN A 1 108 ? -2.861 -57.344 -30.312 1 62.09 108 GLN A O 1
ATOM 845 N N . VAL A 1 109 ? -3.01 -58.469 -28.422 1 64.06 109 VAL A N 1
ATOM 846 C CA . VAL A 1 109 ? -2.027 -59.469 -28.844 1 64.06 109 VAL A CA 1
ATOM 847 C C . VAL A 1 109 ? -2.707 -60.531 -29.688 1 64.06 109 VAL A C 1
ATOM 849 O O . VAL A 1 109 ? -3.674 -61.156 -29.25 1 64.06 109 VAL A O 1
ATOM 852 N N . GLN A 1 110 ? -2.75 -60.656 -31.031 1 62.59 110 GLN A N 1
ATOM 853 C CA . GLN A 1 110 ? -3.199 -61.75 -31.875 1 62.59 110 GLN A CA 1
ATOM 854 C C . GLN A 1 110 ? -2.281 -62.969 -31.734 1 62.59 110 GLN A C 1
ATOM 856 O O . GLN A 1 110 ? -1.068 -62.844 -31.938 1 62.59 110 GLN A O 1
ATOM 861 N N . VAL A 1 111 ? -2.432 -63.969 -30.797 1 65.44 111 VAL A N 1
ATOM 862 C CA . VAL A 1 111 ? -1.713 -65.25 -30.766 1 65.44 111 VAL A CA 1
ATOM 863 C C . VAL A 1 111 ? -1.972 -66 -32.062 1 65.44 111 VAL A C 1
ATOM 865 O O . VAL A 1 111 ? -3.125 -66.188 -32.438 1 65.44 111 VAL A O 1
ATOM 868 N N . ALA A 1 112 ? -0.887 -66.125 -32.969 1 56.56 112 ALA A N 1
ATOM 869 C CA . ALA A 1 112 ? -0.952 -67.062 -34.094 1 56.56 112 ALA A CA 1
ATOM 870 C C . ALA A 1 112 ? -0.835 -68.5 -33.594 1 56.56 112 ALA A C 1
ATOM 872 O O . ALA A 1 112 ? -0.183 -68.75 -32.594 1 56.56 112 ALA A O 1
ATOM 873 N N . MET B 1 1 ? 6.621 -4.863 19.031 1 41.25 1 MET B N 1
ATOM 874 C CA . MET B 1 1 ? 5.969 -5.164 17.766 1 41.25 1 MET B CA 1
ATOM 875 C C . MET B 1 1 ? 6.273 -4.086 16.734 1 41.25 1 MET B C 1
ATOM 877 O O . MET B 1 1 ? 6.258 -2.895 17.047 1 41.25 1 MET B O 1
ATOM 881 N N . ALA B 1 2 ? 6.934 -4.344 15.766 1 53.22 2 ALA B N 1
ATOM 882 C CA . ALA B 1 2 ? 7.449 -3.264 14.93 1 53.22 2 ALA B CA 1
ATOM 883 C C . ALA B 1 2 ? 6.316 -2.398 14.391 1 53.22 2 ALA B C 1
ATOM 885 O O . ALA B 1 2 ? 5.293 -2.918 13.93 1 53.22 2 ALA B O 1
ATOM 886 N N . ALA B 1 3 ? 6.262 -1.13 14.695 1 72.44 3 ALA B N 1
ATOM 887 C CA . ALA B 1 3 ? 5.262 -0.143 14.297 1 72.44 3 ALA B CA 1
ATOM 888 C C . ALA B 1 3 ? 5.152 -0.05 12.773 1 72.44 3 ALA B C 1
ATOM 890 O O . ALA B 1 3 ? 6.125 -0.313 12.062 1 72.44 3 ALA B O 1
ATOM 891 N N . THR B 1 4 ? 3.898 0.042 12.234 1 86.19 4 THR B N 1
ATOM 892 C CA . THR B 1 4 ? 3.656 0.227 10.805 1 86.19 4 THR B CA 1
ATOM 893 C C . THR B 1 4 ? 4.367 1.479 10.297 1 86.19 4 THR B C 1
ATOM 895 O O . THR B 1 4 ? 4.203 2.564 10.859 1 86.19 4 THR B O 1
ATOM 898 N N . PRO B 1 5 ? 5.297 1.292 9.398 1 91.81 5 PRO B N 1
ATOM 899 C CA . PRO B 1 5 ? 6.031 2.445 8.875 1 91.81 5 PRO B CA 1
ATOM 900 C C . PRO B 1 5 ? 5.113 3.582 8.43 1 91.81 5 PRO B C 1
ATOM 902 O O . PRO B 1 5 ? 4.043 3.332 7.867 1 91.81 5 PRO B O 1
ATOM 905 N N . ALA B 1 6 ? 5.496 4.832 8.727 1 95.5 6 ALA B N 1
ATOM 906 C CA . ALA B 1 6 ? 4.73 6.02 8.352 1 95.5 6 ALA B CA 1
ATOM 907 C C . ALA B 1 6 ? 5.652 7.156 7.93 1 95.5 6 ALA B C 1
ATOM 909 O O . ALA B 1 6 ? 6.777 7.27 8.43 1 95.5 6 ALA B O 1
ATOM 910 N N . ASP B 1 7 ? 5.219 7.906 7.023 1 95.25 7 ASP B N 1
ATOM 911 C CA . ASP B 1 7 ? 5.875 9.164 6.676 1 95.25 7 ASP B CA 1
ATOM 912 C C . ASP B 1 7 ? 5.145 10.352 7.293 1 95.25 7 ASP B C 1
ATOM 914 O O . ASP B 1 7 ? 3.916 10.352 7.398 1 95.25 7 ASP B O 1
ATOM 918 N N . VAL B 1 8 ? 5.879 11.273 7.656 1 96.31 8 VAL B N 1
ATOM 919 C CA . VAL B 1 8 ? 5.316 12.531 8.141 1 96.31 8 VAL B CA 1
ATOM 920 C C . VAL B 1 8 ? 5.902 13.703 7.344 1 96.31 8 VAL B C 1
ATOM 922 O O . VAL B 1 8 ? 7.121 13.852 7.254 1 96.31 8 VAL B O 1
ATOM 925 N N . LYS B 1 9 ? 4.992 14.469 6.848 1 95.5 9 LYS B N 1
ATOM 926 C CA . LYS B 1 9 ? 5.391 15.617 6.039 1 95.5 9 LYS B CA 1
ATOM 927 C C . LYS B 1 9 ? 4.84 16.906 6.617 1 95.5 9 LYS B C 1
ATOM 929 O O . LYS B 1 9 ? 3.705 16.953 7.098 1 95.5 9 LYS B O 1
ATOM 934 N N . GLU B 1 10 ? 5.66 17.875 6.504 1 94.88 10 GLU B N 1
ATOM 935 C CA . GLU B 1 10 ? 5.215 19.219 6.832 1 94.88 10 GLU B CA 1
ATOM 936 C C . GLU B 1 10 ? 5.02 20.062 5.57 1 94.88 10 GLU B C 1
ATOM 938 O O . GLU B 1 10 ? 5.953 20.234 4.789 1 94.88 10 GLU B O 1
ATOM 943 N N . LEU B 1 11 ? 3.852 20.484 5.34 1 93.38 11 LEU B N 1
ATOM 944 C CA . LEU B 1 11 ? 3.469 21.359 4.238 1 93.38 11 LEU B CA 1
ATOM 945 C C . LEU B 1 11 ? 3.232 22.781 4.734 1 93.38 11 LEU B C 1
ATOM 947 O O . LEU B 1 11 ? 3.162 23.016 5.941 1 93.38 11 LEU B O 1
ATOM 951 N N . PRO B 1 12 ? 3.223 23.703 3.814 1 90.5 12 PRO B N 1
ATOM 952 C CA . PRO B 1 12 ? 3.029 25.094 4.262 1 90.5 12 PRO B CA 1
ATOM 953 C C . PRO B 1 12 ? 1.807 25.25 5.164 1 90.5 12 PRO B C 1
ATOM 955 O O . PRO B 1 12 ? 1.875 25.938 6.188 1 90.5 12 PRO B O 1
ATOM 958 N N . GLY B 1 13 ? 0.709 24.578 4.934 1 92.56 13 GLY B N 1
ATOM 959 C CA . GLY B 1 13 ? -0.5 24.812 5.711 1 92.56 13 GLY B CA 1
ATOM 960 C C . GLY B 1 13 ? -1.005 23.562 6.402 1 92.56 13 GLY B C 1
ATOM 961 O O . GLY B 1 13 ? -2.082 23.562 7 1 92.56 13 GLY B O 1
ATOM 962 N N . ALA B 1 14 ? -0.181 22.562 6.379 1 96.12 14 ALA B N 1
ATOM 963 C CA . ALA B 1 14 ? -0.725 21.328 6.934 1 96.12 14 ALA B CA 1
ATOM 964 C C . ALA B 1 14 ? 0.386 20.328 7.23 1 96.12 14 ALA B C 1
ATOM 966 O O . ALA B 1 14 ? 1.533 20.516 6.82 1 96.12 14 ALA B O 1
ATOM 967 N N . TYR B 1 15 ? 0.134 19.391 8.078 1 96.88 15 TYR B N 1
ATOM 968 C CA . TYR B 1 15 ? 0.927 18.172 8.234 1 96.88 15 TYR B CA 1
ATOM 969 C C . TYR B 1 15 ? 0.255 16.984 7.555 1 96.88 15 TYR B C 1
ATOM 971 O O . TYR B 1 15 ? -0.97 16.859 7.594 1 96.88 15 TYR B O 1
ATOM 979 N N . ALA B 1 16 ? 0.999 16.188 6.941 1 97 16 ALA B N 1
ATOM 980 C CA . ALA B 1 16 ? 0.473 14.984 6.305 1 97 16 ALA B CA 1
ATOM 981 C C . ALA B 1 16 ? 1.119 13.727 6.887 1 97 16 ALA B C 1
ATOM 983 O O . ALA B 1 16 ? 2.344 13.656 7.016 1 97 16 ALA B O 1
ATOM 984 N N . PHE B 1 17 ? 0.328 12.805 7.316 1 97.12 17 PHE B N 1
ATOM 985 C CA . PHE B 1 17 ? 0.736 11.492 7.809 1 97.12 17 PHE B CA 1
ATOM 986 C C . PHE B 1 17 ? 0.344 10.398 6.824 1 97.12 17 PHE B C 1
ATOM 988 O O . PHE B 1 17 ? -0.842 10.188 6.562 1 97.12 17 PHE B O 1
ATOM 995 N N . VAL B 1 18 ? 1.332 9.773 6.254 1 96.19 18 VAL B N 1
ATOM 996 C CA . VAL B 1 18 ? 1.079 8.812 5.188 1 96.19 18 VAL B CA 1
ATOM 997 C C . VAL B 1 18 ? 1.455 7.41 5.652 1 96.19 18 VAL B C 1
ATOM 999 O O . VAL B 1 18 ? 2.582 7.18 6.098 1 96.19 18 VAL B O 1
ATOM 1002 N N . VAL B 1 19 ? 0.523 6.473 5.613 1 95.62 19 VAL B N 1
ATOM 1003 C CA . VAL B 1 19 ? 0.712 5.098 6.059 1 95.62 19 VAL B CA 1
ATOM 1004 C C . VAL B 1 19 ? 0.21 4.133 4.984 1 95.62 19 VAL B C 1
ATOM 1006 O O . VAL B 1 19 ? -0.839 4.363 4.379 1 95.62 19 VAL B O 1
ATOM 1009 N N . ASP B 1 20 ? 0.976 3.148 4.777 1 94 20 ASP B N 1
ATOM 1010 C CA . ASP B 1 20 ? 0.524 2.107 3.859 1 94 20 ASP B CA 1
ATOM 1011 C C . ASP B 1 20 ? -0.452 1.155 4.547 1 94 20 ASP B C 1
ATOM 1013 O O . ASP B 1 20 ? -0.12 0.548 5.566 1 94 20 ASP B O 1
ATOM 1017 N N . MET B 1 21 ? -1.667 1.071 3.971 1 93.06 21 MET B N 1
ATOM 1018 C CA . MET B 1 21 ? -2.707 0.19 4.492 1 93.06 21 MET B CA 1
ATOM 1019 C C . MET B 1 21 ? -3.332 -0.637 3.371 1 93.06 21 MET B C 1
ATOM 1021 O O . MET B 1 21 ? -4.539 -0.556 3.131 1 93.06 21 MET B O 1
ATOM 1025 N N . PRO B 1 22 ? -2.492 -1.417 2.75 1 93.5 22 PRO B N 1
ATOM 1026 C CA . PRO B 1 22 ? -3.025 -2.201 1.634 1 93.5 22 PRO B CA 1
ATOM 1027 C C . PRO B 1 22 ? -4.105 -3.189 2.068 1 93.5 22 PRO B C 1
ATOM 1029 O O . PRO B 1 22 ? -3.943 -3.883 3.076 1 93.5 22 PRO B O 1
ATOM 1032 N N . GLY B 1 23 ? -5.152 -3.293 1.269 1 91.12 23 GLY B N 1
ATOM 1033 C CA . GLY B 1 23 ? -6.207 -4.27 1.498 1 91.12 23 GLY B CA 1
ATOM 1034 C C . GLY B 1 23 ? -7.254 -3.797 2.486 1 91.12 23 GLY B C 1
ATOM 1035 O O . GLY B 1 23 ? -8.242 -4.492 2.734 1 91.12 23 GLY B O 1
ATOM 1036 N N . LEU B 1 24 ? -6.98 -2.643 3.1 1 90.56 24 LEU B N 1
ATOM 1037 C CA . LEU B 1 24 ? -7.922 -2.137 4.094 1 90.56 24 LEU B CA 1
ATOM 1038 C C . LEU B 1 24 ? -8.852 -1.094 3.48 1 90.56 24 LEU B C 1
ATOM 1040 O O . LEU B 1 24 ? -8.414 -0.271 2.672 1 90.56 24 LEU B O 1
ATOM 1044 N N . GLY B 1 25 ? -10.07 -1.276 3.768 1 85.5 25 GLY B N 1
ATOM 1045 C CA . GLY B 1 25 ? -11.039 -0.258 3.391 1 85.5 25 GLY B CA 1
ATOM 1046 C C . GLY B 1 25 ? -11.266 0.782 4.473 1 85.5 25 GLY B C 1
ATOM 1047 O O . GLY B 1 25 ? -10.734 0.657 5.578 1 85.5 25 GLY B O 1
ATOM 1048 N N . SER B 1 26 ? -12.031 1.731 4.09 1 83.06 26 SER B N 1
ATOM 1049 C CA . SER B 1 26 ? -12.32 2.818 5.023 1 83.06 26 SER B CA 1
ATOM 1050 C C . SER B 1 26 ? -12.938 2.291 6.312 1 83.06 26 SER B C 1
ATOM 1052 O O . SER B 1 26 ? -12.719 2.859 7.387 1 83.06 26 SER B O 1
ATOM 1054 N N . GLY B 1 27 ? -13.695 1.231 6.262 1 86.06 27 GLY B N 1
ATOM 1055 C CA . GLY B 1 27 ? -14.336 0.662 7.434 1 86.06 27 GLY B CA 1
ATOM 1056 C C . GLY B 1 27 ? -13.375 -0.055 8.359 1 86.06 27 GLY B C 1
ATOM 1057 O O . GLY B 1 27 ? -13.68 -0.294 9.523 1 86.06 27 GLY B O 1
ATOM 1058 N N . ASP B 1 28 ? -12.188 -0.331 7.898 1 91.5 28 ASP B N 1
ATOM 1059 C CA . ASP B 1 28 ? -11.203 -1.082 8.672 1 91.5 28 ASP B CA 1
ATOM 1060 C C . ASP B 1 28 ? -10.141 -0.156 9.25 1 91.5 28 ASP B C 1
ATOM 1062 O O . ASP B 1 28 ? -9.211 -0.612 9.93 1 91.5 28 ASP B O 1
ATOM 1066 N N . ILE B 1 29 ? -10.273 1.101 9.047 1 94.69 29 ILE B N 1
ATOM 1067 C CA . ILE B 1 29 ? -9.281 2.086 9.469 1 94.69 29 ILE B CA 1
ATOM 1068 C C . ILE B 1 29 ? -9.922 3.064 10.453 1 94.69 29 ILE B C 1
ATOM 1070 O O . ILE B 1 29 ? -11.062 3.484 10.273 1 94.69 29 ILE B O 1
ATOM 1074 N N . LYS B 1 30 ? -9.25 3.332 11.531 1 96 30 LYS B N 1
ATOM 1075 C CA . LYS B 1 30 ? -9.695 4.285 12.539 1 96 30 LYS B CA 1
ATOM 1076 C C . LYS B 1 30 ? -8.664 5.383 12.758 1 96 30 LYS B C 1
ATOM 1078 O O . LYS B 1 30 ? -7.48 5.098 12.961 1 96 30 LYS B O 1
ATOM 1083 N N . VAL B 1 31 ? -9.094 6.598 12.578 1 96.25 31 VAL B N 1
ATOM 1084 C CA . VAL B 1 31 ? -8.266 7.773 12.836 1 96.25 31 VAL B CA 1
ATOM 1085 C C . VAL B 1 31 ? -8.898 8.617 13.945 1 96.25 31 VAL B C 1
ATOM 1087 O O . VAL B 1 31 ? -10.047 9.047 13.828 1 96.25 31 VAL B O 1
ATOM 1090 N N . GLN B 1 32 ? -8.109 8.82 14.961 1 96.19 32 GLN B N 1
ATOM 1091 C CA . GLN B 1 32 ? -8.656 9.555 16.094 1 96.19 32 GLN B CA 1
ATOM 1092 C C . GLN B 1 32 ? -7.602 10.461 16.719 1 96.19 32 GLN B C 1
ATOM 1094 O O . GLN B 1 32 ? -6.402 10.227 16.562 1 96.19 32 GLN B O 1
ATOM 1099 N N . VAL B 1 33 ? -8.047 11.469 17.359 1 94.94 33 VAL B N 1
ATOM 1100 C CA . VAL B 1 33 ? -7.191 12.32 18.172 1 94.94 33 VAL B CA 1
ATOM 1101 C C . VAL B 1 33 ? -7.445 12.039 19.656 1 94.94 33 VAL B C 1
ATOM 1103 O O . VAL B 1 33 ? -8.578 12.133 20.125 1 94.94 33 VAL B O 1
ATOM 1106 N N . GLU B 1 34 ? -6.32 11.625 20.25 1 93.69 34 GLU B N 1
ATOM 1107 C CA . GLU B 1 34 ? -6.402 11.359 21.672 1 93.69 34 GLU B CA 1
ATOM 1108 C C . GLU B 1 34 ? -5.625 12.406 22.469 1 93.69 34 GLU B C 1
ATOM 1110 O O . GLU B 1 34 ? -4.641 12.961 21.984 1 93.69 34 GLU B O 1
ATOM 1115 N N . ASP B 1 35 ? -6.023 12.594 23.766 1 91.75 35 ASP B N 1
ATOM 1116 C CA . ASP B 1 35 ? -5.332 13.477 24.703 1 91.75 35 ASP B CA 1
ATOM 1117 C C . ASP B 1 35 ? -5.047 14.836 24.078 1 91.75 35 ASP B C 1
ATOM 1119 O O . ASP B 1 35 ? -3.934 15.352 24.188 1 91.75 35 ASP B O 1
ATOM 1123 N N . GLU B 1 36 ? -5.895 15.328 23.234 1 88.25 36 GLU B N 1
ATOM 1124 C CA . GLU B 1 36 ? -5.941 16.656 22.641 1 88.25 36 GLU B CA 1
ATOM 1125 C C . GLU B 1 36 ? -4.887 16.812 21.547 1 88.25 36 GLU B C 1
ATOM 1127 O O . GLU B 1 36 ? -5.043 17.625 20.641 1 88.25 36 GLU B O 1
ATOM 1132 N N . ARG B 1 37 ? -3.811 15.938 21.656 1 93.25 37 ARG B N 1
ATOM 1133 C CA . ARG B 1 37 ? -2.768 16.266 20.688 1 93.25 37 ARG B CA 1
ATOM 1134 C C . ARG B 1 37 ? -2.119 15.008 20.125 1 93.25 37 ARG B C 1
ATOM 1136 O O . ARG B 1 37 ? -1.049 15.07 19.516 1 93.25 37 ARG B O 1
ATOM 1143 N N . VAL B 1 38 ? -2.742 13.961 20.406 1 97 38 VAL B N 1
ATOM 1144 C CA . VAL B 1 38 ? -2.129 12.734 19.922 1 97 38 VAL B CA 1
ATOM 1145 C C . VAL B 1 38 ? -2.98 12.148 18.797 1 97 38 VAL B C 1
ATOM 1147 O O . VAL B 1 38 ? -4.137 11.773 19.016 1 97 38 VAL B O 1
ATOM 1150 N N . LEU B 1 39 ? -2.438 12.141 17.625 1 97.5 39 LEU B N 1
ATOM 1151 C CA . LEU B 1 39 ? -3.088 11.5 16.484 1 97.5 39 LEU B CA 1
ATOM 1152 C C . LEU B 1 39 ? -2.867 9.992 16.5 1 97.5 39 LEU B C 1
ATOM 1154 O O . LEU B 1 39 ? -1.728 9.531 16.578 1 97.5 39 LEU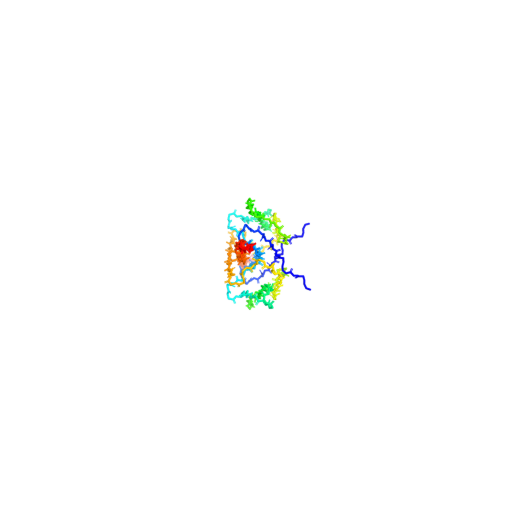 B O 1
ATOM 1158 N N . VAL B 1 40 ? -3.963 9.258 16.516 1 97 40 VAL B N 1
ATOM 1159 C CA . VAL B 1 40 ? -3.877 7.801 16.531 1 97 40 VAL B CA 1
ATOM 1160 C C . VAL B 1 40 ? -4.461 7.227 15.242 1 97 40 VAL B C 1
ATOM 1162 O O . VAL B 1 40 ? -5.613 7.496 14.906 1 97 40 VAL B O 1
ATOM 1165 N N . ILE B 1 41 ? -3.67 6.488 14.562 1 96.56 41 ILE B N 1
ATOM 1166 C CA . ILE B 1 41 ? -4.098 5.777 13.367 1 96.56 41 ILE B CA 1
ATOM 1167 C C . ILE B 1 41 ? -4.035 4.273 13.602 1 96.56 41 ILE B C 1
ATOM 1169 O O . ILE B 1 41 ? -2.996 3.744 14.008 1 96.56 41 ILE B O 1
ATOM 1173 N N . SER B 1 42 ? -5.172 3.689 13.391 1 95.88 42 SER B N 1
ATOM 1174 C CA . SER B 1 42 ? -5.184 2.25 13.625 1 95.88 42 SER B CA 1
ATOM 1175 C C . SER B 1 42 ? -6.008 1.521 12.57 1 95.88 42 SER B C 1
ATOM 1177 O O . SER B 1 42 ? -6.832 2.133 11.891 1 95.88 42 SER B O 1
ATOM 1179 N N . GLY B 1 43 ? -5.762 0.234 12.43 1 94.38 43 GLY B N 1
ATOM 1180 C CA . GLY B 1 43 ? -6.465 -0.664 11.531 1 94.38 43 GLY B CA 1
ATOM 1181 C C . GLY B 1 43 ? -6.207 -2.129 11.828 1 94.38 43 GLY B C 1
ATOM 1182 O O . GLY B 1 43 ? -5.391 -2.459 12.688 1 94.38 43 GLY B O 1
ATOM 1183 N N . GLU B 1 44 ? -7.02 -2.91 11.164 1 92.25 44 GLU B N 1
ATOM 1184 C CA . GLU B 1 44 ? -6.84 -4.348 11.344 1 92.25 44 GLU B CA 1
ATOM 1185 C C . GLU B 1 44 ? -7.012 -5.09 10.016 1 92.25 44 GLU B C 1
ATOM 1187 O O . GLU B 1 44 ? -8.031 -4.941 9.344 1 92.25 44 GLU B O 1
ATOM 1192 N N . ARG B 1 45 ? -5.953 -5.848 9.688 1 89.69 45 ARG B N 1
ATOM 1193 C CA . ARG B 1 45 ? -6.012 -6.699 8.508 1 89.69 45 ARG B CA 1
ATOM 1194 C C . ARG B 1 45 ? -6.309 -8.148 8.883 1 89.69 45 ARG B C 1
ATOM 1196 O O . ARG B 1 45 ? -5.602 -8.734 9.703 1 89.69 45 ARG B O 1
ATOM 1203 N N . ARG B 1 46 ? -7.391 -8.648 8.25 1 84.56 46 ARG B N 1
ATOM 1204 C CA . ARG B 1 46 ? -7.773 -10.031 8.516 1 84.56 46 ARG B CA 1
ATOM 1205 C C . ARG B 1 46 ? -7.531 -10.906 7.289 1 84.56 46 ARG B C 1
ATOM 1207 O O . ARG B 1 46 ? -7.648 -10.445 6.152 1 84.56 46 ARG B O 1
ATOM 1214 N N . ARG B 1 47 ? -7.078 -12.109 7.641 1 78.75 47 ARG B N 1
ATOM 1215 C CA . ARG B 1 47 ? -6.871 -13.055 6.551 1 78.75 47 ARG B CA 1
ATOM 1216 C C . ARG B 1 47 ? -8.203 -13.609 6.047 1 78.75 47 ARG B C 1
ATOM 1218 O O . ARG B 1 47 ? -9.094 -13.906 6.844 1 78.75 47 ARG B O 1
ATOM 1225 N N . GLU B 1 48 ? -8.359 -13.438 4.723 1 69.38 48 GLU B N 1
ATOM 1226 C CA . GLU B 1 48 ? -9.555 -14.094 4.191 1 69.38 48 GLU B CA 1
ATOM 1227 C C . GLU B 1 48 ? -9.438 -15.609 4.277 1 69.38 48 GLU B C 1
ATOM 1229 O O . GLU B 1 48 ? -8.406 -16.188 3.896 1 69.38 48 GLU B O 1
ATOM 1234 N N . GLU B 1 49 ? -10.141 -16.219 5.152 1 64.12 49 GLU B N 1
ATOM 1235 C CA . GLU B 1 49 ? -10.148 -17.672 5.266 1 64.12 49 GLU B CA 1
ATOM 1236 C C . GLU B 1 49 ? -10.914 -18.312 4.105 1 64.12 49 GLU B C 1
ATOM 1238 O O . GLU B 1 49 ? -12.109 -18.078 3.936 1 64.12 49 GLU B O 1
ATOM 1243 N N . LYS B 1 50 ? -10.172 -18.422 3.107 1 65.62 50 LYS B N 1
ATOM 1244 C CA . LYS B 1 50 ? -10.93 -19.266 2.182 1 65.62 50 LYS B CA 1
ATOM 1245 C C . LYS B 1 50 ? -10.711 -20.75 2.477 1 65.62 50 LYS B C 1
ATOM 1247 O O . LYS B 1 50 ? -9.57 -21.203 2.611 1 65.62 50 LYS B O 1
ATOM 1252 N N . GLU B 1 51 ? -11.812 -21.422 2.863 1 63.94 51 GLU B N 1
ATOM 1253 C CA . GLU B 1 51 ? -11.852 -22.812 3.301 1 63.94 51 GLU B CA 1
ATOM 1254 C C . GLU B 1 51 ? -10.992 -23.703 2.41 1 63.94 51 GLU B C 1
ATOM 1256 O O . GLU B 1 51 ? -10.312 -24.609 2.9 1 63.94 51 GLU B O 1
ATOM 1261 N N . ASP B 1 52 ? -10.891 -23.328 1.112 1 77.06 52 ASP B N 1
ATOM 1262 C CA . ASP B 1 52 ? -10.234 -24.281 0.234 1 77.06 52 ASP B CA 1
ATOM 1263 C C . ASP B 1 52 ? -8.859 -23.781 -0.202 1 77.06 52 ASP B C 1
ATOM 1265 O O . ASP B 1 52 ? -8.281 -24.297 -1.157 1 77.06 52 ASP B O 1
ATOM 1269 N N . ALA B 1 53 ? -8.312 -22.859 0.532 1 82.38 53 ALA B N 1
ATOM 1270 C CA . ALA B 1 53 ? -7.004 -22.344 0.142 1 82.38 53 ALA B CA 1
ATOM 1271 C C . ALA B 1 53 ? -5.918 -22.812 1.108 1 82.38 53 ALA B C 1
ATOM 1273 O O . ALA B 1 53 ? -6.125 -22.828 2.324 1 82.38 53 ALA B O 1
ATOM 1274 N N . ARG B 1 54 ? -4.852 -23.5 0.592 1 90.44 54 ARG B N 1
ATOM 1275 C CA . ARG B 1 54 ? -3.674 -23.875 1.376 1 90.44 54 ARG B CA 1
ATOM 1276 C C . ARG B 1 54 ? -2.562 -22.844 1.212 1 90.44 54 ARG B C 1
ATOM 1278 O O . ARG B 1 54 ? -2.113 -22.578 0.095 1 90.44 54 ARG B O 1
ATOM 1285 N N . TYR B 1 55 ? -2.107 -22.344 2.357 1 92.56 55 TYR B N 1
ATOM 1286 C CA . TYR B 1 55 ? -1.02 -21.375 2.287 1 92.56 55 TYR B CA 1
ATOM 1287 C C . TYR B 1 55 ? 0.328 -22.078 2.166 1 92.56 55 TYR B C 1
ATOM 1289 O O . TYR B 1 55 ? 0.7 -22.875 3.031 1 92.56 55 TYR B O 1
ATOM 1297 N N . LEU B 1 56 ? 0.951 -21.719 1.114 1 94.06 56 LEU B N 1
ATOM 1298 C CA . LEU B 1 56 ? 2.297 -22.25 0.932 1 94.06 56 LEU B CA 1
ATOM 1299 C C . LEU B 1 56 ? 3.338 -21.328 1.55 1 94.06 56 LEU B C 1
ATOM 1301 O O . LEU B 1 56 ? 4.383 -21.781 2.018 1 94.06 56 LEU B O 1
ATOM 1305 N N . ARG B 1 57 ? 3.141 -19.984 1.477 1 94.19 57 ARG B N 1
ATOM 1306 C CA . ARG B 1 57 ? 3.975 -18.938 2.068 1 94.19 57 ARG B CA 1
ATOM 1307 C C . ARG B 1 57 ? 3.119 -17.812 2.629 1 94.19 57 ARG B C 1
ATOM 1309 O O . ARG B 1 57 ? 2.129 -17.406 2.012 1 94.19 57 ARG B O 1
ATOM 1316 N N . MET B 1 58 ? 3.412 -17.375 3.828 1 93.31 58 MET B N 1
ATOM 1317 C CA . MET B 1 58 ? 2.709 -16.281 4.488 1 93.31 58 MET B CA 1
ATOM 1318 C C . MET B 1 58 ? 3.691 -15.219 4.984 1 93.31 58 MET B C 1
ATOM 1320 O O . MET B 1 58 ? 4.195 -15.312 6.105 1 93.31 58 MET B O 1
ATOM 1324 N N . GLU B 1 59 ? 3.936 -14.266 4.141 1 93.81 59 GLU B N 1
ATOM 1325 C CA . GLU B 1 59 ? 4.961 -13.289 4.496 1 93.81 59 GLU B CA 1
ATOM 1326 C C . GLU B 1 59 ? 4.348 -11.922 4.781 1 93.81 59 GLU B C 1
ATOM 1328 O O . GLU B 1 59 ? 4.992 -11.055 5.375 1 93.81 59 GLU B O 1
ATOM 1333 N N . ARG B 1 60 ? 3.111 -11.688 4.336 1 92.62 60 ARG B N 1
ATOM 1334 C CA . ARG B 1 60 ? 2.504 -10.367 4.477 1 92.62 60 ARG B CA 1
ATOM 1335 C C . ARG B 1 60 ? 2.053 -10.117 5.914 1 92.62 60 ARG B C 1
ATOM 1337 O O . ARG B 1 60 ? 1.593 -11.047 6.59 1 92.62 60 ARG B O 1
ATOM 1344 N N . ARG B 1 61 ? 2.189 -8.938 6.273 1 86.5 61 ARG B N 1
ATOM 1345 C CA . ARG B 1 61 ? 1.826 -8.562 7.637 1 86.5 61 ARG B CA 1
ATOM 1346 C C . ARG B 1 61 ? 0.312 -8.562 7.816 1 86.5 61 ARG B C 1
ATOM 1348 O O . ARG B 1 61 ? -0.417 -8.008 6.996 1 86.5 61 ARG B O 1
ATOM 1355 N N . MET B 1 62 ? -0.054 -9.305 8.789 1 88.5 62 MET B N 1
ATOM 1356 C CA . MET B 1 62 ? -1.466 -9.344 9.156 1 88.5 62 MET B CA 1
ATOM 1357 C C . MET B 1 62 ? -1.664 -8.914 10.602 1 88.5 62 MET B C 1
ATOM 1359 O O . MET B 1 62 ? -0.702 -8.844 11.367 1 88.5 62 MET B O 1
ATOM 1363 N N . GLY B 1 63 ? -2.947 -8.539 10.961 1 89.69 63 GLY B N 1
ATOM 1364 C CA . GLY B 1 63 ? -3.283 -8.203 12.336 1 89.69 63 GLY B CA 1
ATOM 1365 C C . GLY B 1 63 ? -3.51 -6.715 12.547 1 89.69 63 GLY B C 1
ATOM 1366 O O . GLY B 1 63 ? -3.873 -6 11.609 1 89.69 63 GLY B O 1
ATOM 1367 N N . LYS B 1 64 ? -3.34 -6.371 13.789 1 92.06 64 LYS B N 1
ATOM 1368 C CA . LYS B 1 64 ? -3.625 -4.992 14.172 1 92.06 64 LYS B CA 1
ATOM 1369 C C . LYS B 1 64 ? -2.434 -4.082 13.891 1 92.06 64 LYS B C 1
ATOM 1371 O O . LYS B 1 64 ? -1.283 -4.477 14.086 1 92.06 64 LYS B O 1
ATOM 1376 N N . LEU B 1 65 ? -2.75 -2.953 13.398 1 91.75 65 LEU B N 1
ATOM 1377 C CA . LEU B 1 65 ? -1.765 -1.897 13.195 1 91.75 65 LEU B CA 1
ATOM 1378 C C . LEU B 1 65 ? -2.141 -0.646 13.984 1 91.75 65 LEU B C 1
ATOM 1380 O O . LEU B 1 65 ? -3.324 -0.344 14.148 1 91.75 65 LEU B O 1
ATOM 1384 N N . MET B 1 66 ? -1.104 -0.013 14.477 1 94.12 66 MET B N 1
ATOM 1385 C CA . MET B 1 66 ? -1.376 1.226 15.203 1 94.12 66 MET B CA 1
ATOM 1386 C C . MET B 1 66 ? -0.142 2.121 15.227 1 94.12 66 MET B C 1
ATOM 1388 O O . MET B 1 66 ? 0.973 1.643 15.438 1 94.12 66 MET B O 1
ATOM 1392 N N . ARG B 1 67 ? -0.42 3.395 14.961 1 96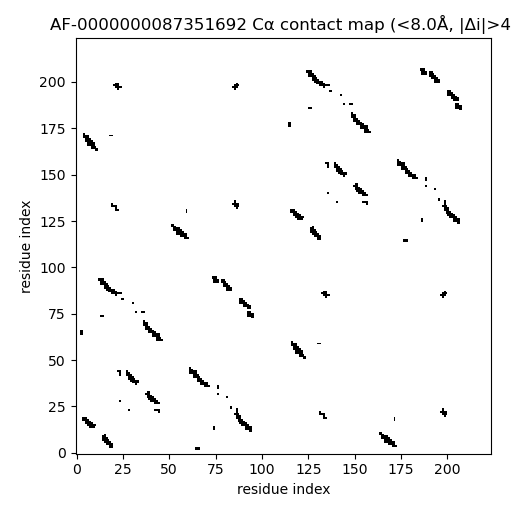.06 67 ARG B N 1
ATOM 1393 C CA . ARG B 1 67 ? 0.619 4.414 15.047 1 96.06 67 ARG B CA 1
ATOM 1394 C C . ARG B 1 67 ? 0.108 5.652 15.781 1 96.06 67 ARG B C 1
ATOM 1396 O O . ARG B 1 67 ? -1.038 6.066 15.586 1 96.06 67 ARG B O 1
ATOM 1403 N N . LYS B 1 68 ? 1.015 6.168 16.594 1 95.75 68 LYS B N 1
ATOM 1404 C CA . LYS B 1 68 ? 0.674 7.395 17.312 1 95.75 68 LYS B CA 1
ATOM 1405 C C . LYS B 1 68 ? 1.658 8.516 16.984 1 95.75 68 LYS B C 1
ATOM 1407 O O . LYS B 1 68 ? 2.859 8.273 16.859 1 95.75 68 LYS B O 1
ATOM 1412 N N . PHE B 1 69 ? 1.161 9.711 16.859 1 96.62 69 PHE B N 1
ATOM 1413 C CA . PHE B 1 69 ? 1.976 10.891 16.609 1 96.62 69 PHE B CA 1
ATOM 1414 C C . PHE B 1 69 ? 1.58 12.031 17.531 1 96.62 69 PHE B C 1
ATOM 1416 O O . PHE B 1 69 ? 0.395 12.336 17.688 1 96.62 69 PHE B O 1
ATOM 1423 N N . VAL B 1 70 ? 2.518 12.633 18.094 1 96.19 70 VAL B N 1
ATOM 1424 C CA . VAL B 1 70 ? 2.262 13.844 18.859 1 96.19 70 VAL B CA 1
ATOM 1425 C C . VAL B 1 70 ? 2.236 15.055 17.922 1 96.19 70 VAL B C 1
ATOM 1427 O O . VAL B 1 70 ? 3.219 15.328 17.234 1 96.19 70 VAL B O 1
ATOM 1430 N N . LEU B 1 71 ? 1.129 15.695 17.875 1 96.19 71 LEU B N 1
ATOM 1431 C CA . LEU B 1 71 ? 0.954 16.828 16.969 1 96.19 71 LEU B CA 1
ATOM 1432 C C . LEU B 1 71 ? 1.565 18.094 17.562 1 96.19 71 LEU B C 1
ATOM 1434 O O . LEU B 1 71 ? 1.498 18.312 18.781 1 96.19 71 LEU B O 1
ATOM 1438 N N . PRO B 1 72 ? 2.129 18.875 16.688 1 94.06 72 PRO B N 1
ATOM 1439 C CA . PRO B 1 72 ? 2.674 20.141 17.172 1 94.06 72 PRO B CA 1
ATOM 1440 C C . PRO B 1 72 ? 1.595 21.094 17.688 1 94.06 72 PRO B C 1
ATOM 1442 O O . PRO B 1 72 ? 0.405 20.859 17.453 1 94.06 72 PRO B O 1
ATOM 1445 N N . ASP B 1 73 ? 2.078 22.172 18.328 1 92.44 73 ASP B N 1
ATOM 1446 C CA . ASP B 1 73 ? 1.167 23.125 18.953 1 92.44 73 ASP B CA 1
ATOM 1447 C C . ASP B 1 73 ? 0.343 23.875 17.906 1 92.44 73 ASP B C 1
ATOM 1449 O O . ASP B 1 73 ? -0.792 24.266 18.172 1 92.44 73 ASP B O 1
ATOM 1453 N N . ASN B 1 74 ? 0.832 24 16.766 1 94.25 74 ASN B N 1
ATOM 1454 C CA . ASN B 1 74 ? 0.158 24.812 15.758 1 94.25 74 ASN B CA 1
ATOM 1455 C C . ASN B 1 74 ? -0.74 23.938 14.875 1 94.25 74 ASN B C 1
ATOM 1457 O O . ASN B 1 74 ? -1.209 24.406 13.828 1 94.25 74 ASN B O 1
ATOM 1461 N N . ALA B 1 75 ? -0.957 22.703 15.195 1 95.75 75 ALA B N 1
ATOM 1462 C CA . ALA B 1 75 ? -1.874 21.828 14.469 1 95.75 75 ALA B CA 1
ATOM 1463 C C . ALA B 1 75 ? -3.322 22.109 14.852 1 95.75 75 ALA B C 1
ATOM 1465 O O . ALA B 1 75 ? -3.641 22.25 16.031 1 95.75 75 ALA B O 1
ATOM 1466 N N . ASP B 1 76 ? -4.199 22.25 13.891 1 94.44 76 ASP B N 1
ATOM 1467 C CA . ASP B 1 76 ? -5.625 22.469 14.117 1 94.44 76 ASP B CA 1
ATOM 1468 C C . ASP B 1 76 ? -6.363 21.156 14.305 1 94.44 76 ASP B C 1
ATOM 1470 O O . ASP B 1 76 ? -6.688 20.469 13.328 1 94.44 76 ASP B O 1
ATOM 1474 N N . MET B 1 77 ? -6.773 20.781 15.477 1 91.69 77 MET B N 1
ATOM 1475 C CA . MET B 1 77 ? -7.363 19.484 15.812 1 91.69 77 MET B CA 1
ATOM 1476 C C . MET B 1 77 ? -8.781 19.375 15.242 1 91.69 77 MET B C 1
ATOM 1478 O O . MET B 1 77 ? -9.328 18.281 15.156 1 91.69 77 MET B O 1
ATOM 1482 N N . GLU B 1 78 ? -9.289 20.484 14.812 1 91.69 78 GLU B N 1
ATOM 1483 C CA . GLU B 1 78 ? -10.641 20.5 14.266 1 91.69 78 GLU B CA 1
ATOM 1484 C C . GLU B 1 78 ? -10.625 20.266 12.758 1 91.69 78 GLU B C 1
ATOM 1486 O O . GLU B 1 78 ? -11.664 19.953 12.164 1 91.69 78 GLU B O 1
ATOM 1491 N N . LYS B 1 79 ? -9.492 20.328 12.219 1 94.19 79 LYS B N 1
ATOM 1492 C CA . LYS B 1 79 ? -9.391 20.188 10.766 1 94.19 79 LYS B CA 1
ATOM 1493 C C . LYS B 1 79 ? -8.484 19.031 10.391 1 94.1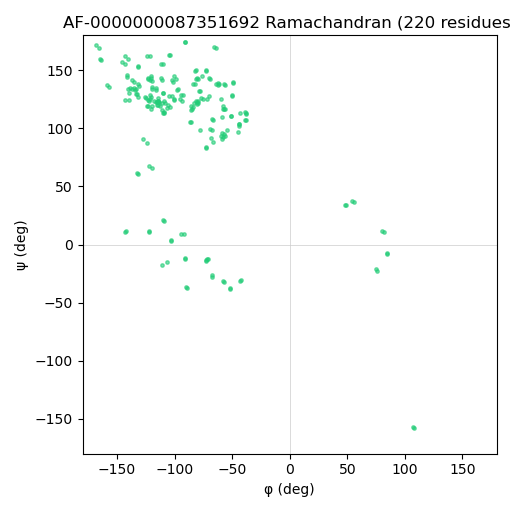9 79 LYS B C 1
ATOM 1495 O O . LYS B 1 79 ? -7.426 19.219 9.797 1 94.19 79 LYS B O 1
ATOM 1500 N N . VAL B 1 80 ? -8.953 17.906 10.695 1 95.5 80 VAL B N 1
ATOM 1501 C CA . VAL B 1 80 ? -8.266 16.656 10.359 1 95.5 80 VAL B CA 1
ATOM 1502 C C . VAL B 1 80 ? -9.039 15.914 9.273 1 95.5 80 VAL B C 1
ATOM 1504 O O . VAL B 1 80 ? -10.266 15.797 9.352 1 95.5 80 VAL B O 1
ATOM 1507 N N . SER B 1 81 ? -8.375 15.539 8.305 1 96.75 81 SER B N 1
ATOM 1508 C CA . SER B 1 81 ? -9 14.766 7.234 1 96.75 81 SER B CA 1
ATOM 1509 C C . SER B 1 81 ? -8.172 13.547 6.875 1 96.75 81 SER B C 1
ATOM 1511 O O . SER B 1 81 ? -6.957 13.516 7.109 1 96.75 81 SER B O 1
ATOM 1513 N N . ALA B 1 82 ? -8.883 12.562 6.359 1 96.31 82 ALA B N 1
ATOM 1514 C CA . ALA B 1 82 ? -8.211 11.32 5.988 1 96.31 82 ALA B CA 1
ATOM 1515 C C . ALA B 1 82 ? -8.734 10.789 4.66 1 96.31 82 ALA B C 1
ATOM 1517 O O . ALA B 1 82 ? -9.945 10.773 4.426 1 96.31 82 ALA B O 1
ATOM 1518 N N . VAL B 1 83 ? -7.797 10.398 3.826 1 95.06 83 VAL B N 1
ATOM 1519 C CA . VAL B 1 83 ? -8.156 9.812 2.541 1 95.06 83 VAL B CA 1
ATOM 1520 C C . VAL B 1 83 ? -7.309 8.562 2.291 1 95.06 83 VAL B C 1
ATOM 1522 O O . VAL B 1 83 ? -6.098 8.57 2.527 1 95.06 83 VAL B O 1
ATOM 1525 N N . CYS B 1 84 ? -7.965 7.543 1.896 1 93.44 84 CYS B N 1
ATOM 1526 C CA . CYS B 1 84 ? -7.258 6.32 1.531 1 93.44 84 CYS B CA 1
ATOM 1527 C C . CYS B 1 84 ? -7.441 6.004 0.052 1 93.44 84 CYS B C 1
ATOM 1529 O O . CYS B 1 84 ? -8.57 5.824 -0.413 1 93.44 84 CYS B O 1
ATOM 1531 N N . ARG B 1 85 ? -6.289 5.957 -0.614 1 91.56 85 ARG B N 1
ATOM 1532 C CA . ARG B 1 85 ? -6.305 5.633 -2.037 1 91.56 85 ARG B CA 1
ATOM 1533 C C . ARG B 1 85 ? -5.25 4.582 -2.371 1 91.56 85 ARG B C 1
ATOM 1535 O O . ARG B 1 85 ? -4.094 4.707 -1.969 1 91.56 85 ARG B O 1
ATOM 1542 N N . ASP B 1 86 ? -5.664 3.555 -3.045 1 91.31 86 ASP B N 1
ATOM 1543 C CA . ASP B 1 86 ? -4.746 2.514 -3.502 1 91.31 86 ASP B CA 1
ATOM 1544 C C . ASP B 1 86 ? -3.922 1.959 -2.344 1 91.31 86 ASP B C 1
ATOM 1546 O O . ASP B 1 86 ? -2.707 1.799 -2.461 1 91.31 86 ASP B O 1
ATOM 1550 N N . GLY B 1 87 ? -4.625 1.881 -1.259 1 93.88 87 GLY B N 1
ATOM 1551 C CA . GLY B 1 87 ? -4.012 1.253 -0.098 1 93.88 87 GLY B CA 1
ATOM 1552 C C . GLY B 1 87 ? -3.076 2.178 0.657 1 93.88 87 GLY B C 1
ATOM 1553 O O . GLY B 1 87 ? -2.285 1.727 1.487 1 93.88 87 GLY B O 1
ATOM 1554 N N . VAL B 1 88 ? -3.113 3.496 0.312 1 94.75 88 VAL B N 1
ATOM 1555 C CA . VAL B 1 88 ? -2.311 4.488 1.023 1 94.75 88 VAL B CA 1
ATOM 1556 C C . VAL B 1 88 ? -3.225 5.465 1.757 1 94.75 88 VAL B C 1
ATOM 1558 O O . VAL B 1 88 ? -4.031 6.156 1.133 1 94.75 88 VAL B O 1
ATOM 1561 N N . LEU B 1 89 ? -3.074 5.508 3.021 1 95.94 89 LEU B N 1
ATOM 1562 C CA . LEU B 1 89 ? -3.832 6.438 3.85 1 95.94 89 LEU B CA 1
ATOM 1563 C C . LEU B 1 89 ? -3.059 7.734 4.059 1 95.94 89 LEU B C 1
ATOM 1565 O O . LEU B 1 89 ? -1.88 7.707 4.418 1 95.94 89 LEU B O 1
ATOM 1569 N N . THR B 1 90 ? -3.701 8.828 3.797 1 96.38 90 THR B N 1
ATOM 1570 C CA . THR B 1 90 ? -3.135 10.141 4.098 1 96.38 90 THR B CA 1
ATOM 1571 C C . THR B 1 90 ? -4.031 10.906 5.07 1 96.38 90 THR B C 1
ATOM 1573 O O . THR B 1 90 ? -5.191 11.195 4.762 1 96.38 90 THR B O 1
ATOM 1576 N N . VAL B 1 91 ? -3.502 11.156 6.16 1 97.31 91 VAL B N 1
ATOM 1577 C CA . VAL B 1 91 ? -4.184 11.984 7.148 1 97.31 91 VAL B CA 1
ATOM 1578 C C . VAL B 1 91 ? -3.59 13.391 7.141 1 97.31 91 VAL B C 1
ATOM 1580 O O . VAL B 1 91 ? -2.375 13.562 7.266 1 97.31 91 VAL B O 1
ATOM 1583 N N . SER B 1 92 ? -4.406 14.352 7.027 1 97.31 92 SER B N 1
ATOM 1584 C CA . SER B 1 92 ? -3.973 15.75 6.961 1 97.31 92 SER B CA 1
ATOM 1585 C C . SER B 1 92 ? -4.492 16.547 8.156 1 97.31 92 SER B C 1
ATOM 1587 O O . SER B 1 92 ? -5.668 16.438 8.516 1 97.31 92 SER B O 1
ATOM 1589 N N . VAL B 1 93 ? -3.557 17.281 8.703 1 97.62 93 VAL B N 1
ATOM 1590 C CA . VAL B 1 93 ? -3.91 18.172 9.805 1 97.62 93 VAL B CA 1
ATOM 1591 C C . VAL B 1 93 ? -3.514 19.609 9.453 1 97.62 93 VAL B C 1
ATOM 1593 O O . VAL B 1 93 ? -2.328 19.906 9.289 1 97.62 93 VAL B O 1
ATOM 1596 N N . GLN B 1 94 ? -4.461 20.453 9.414 1 97.25 94 GLN B N 1
ATOM 1597 C CA . GLN B 1 94 ? -4.176 21.844 9.055 1 97.25 94 GLN B CA 1
ATOM 1598 C C . GLN B 1 94 ? -3.447 22.562 10.188 1 97.25 94 GLN B C 1
ATOM 1600 O O . GLN B 1 94 ? -3.561 22.172 11.352 1 97.25 94 GLN B O 1
ATOM 1605 N N . LYS B 1 95 ? -2.619 23.547 9.742 1 96 95 LYS B N 1
ATOM 1606 C CA . LYS B 1 95 ? -1.959 24.406 10.734 1 96 95 LYS B CA 1
ATOM 1607 C C . LYS B 1 95 ? -2.883 25.516 11.195 1 96 95 LYS B C 1
ATOM 1609 O O . LYS B 1 95 ? -3.74 25.984 10.438 1 96 95 LYS B O 1
ATOM 1614 N N . LEU B 1 96 ? -2.686 25.891 12.398 1 93.31 96 LEU B N 1
ATOM 1615 C CA . LEU B 1 96 ? -3.424 27.047 12.906 1 93.31 96 LEU B CA 1
ATOM 1616 C C . LEU B 1 96 ? -2.955 28.328 12.242 1 93.31 96 LEU B C 1
ATOM 1618 O O . LEU B 1 96 ? -1.771 28.469 11.922 1 93.31 96 LEU B O 1
ATOM 1622 N N . PRO B 1 97 ? -3.846 29.203 11.984 1 87.12 97 PRO B N 1
ATOM 1623 C CA . PRO B 1 97 ? -3.449 30.5 11.422 1 87.12 97 PRO B CA 1
ATOM 1624 C C . PRO B 1 97 ? -2.531 31.297 12.352 1 87.12 97 PRO B C 1
ATOM 1626 O O . PRO B 1 97 ? -2.596 31.141 13.57 1 87.12 97 PRO B O 1
ATOM 1629 N N . PRO B 1 98 ? -1.536 31.906 11.781 1 79.19 98 PRO B N 1
ATOM 1630 C CA . PRO B 1 98 ? -0.652 32.719 12.617 1 79.19 98 PRO B CA 1
ATOM 1631 C C . PRO B 1 98 ? -1.416 33.688 13.5 1 79.19 98 PRO B C 1
ATOM 1633 O O . PRO B 1 98 ? -2.459 34.219 13.094 1 79.19 98 PRO B O 1
ATOM 1636 N N . PRO B 1 99 ? -1.045 33.594 14.773 1 73.19 99 PRO B N 1
ATOM 1637 C CA . PRO B 1 99 ? -1.738 34.531 15.656 1 73.19 99 PRO B CA 1
ATOM 1638 C C . PRO B 1 99 ? -1.683 35.969 15.141 1 73.19 99 PRO B C 1
ATOM 1640 O O . PRO B 1 99 ? -0.684 36.375 14.539 1 73.19 99 PRO B O 1
ATOM 1643 N N . GLU B 1 100 ? -2.77 36.469 14.727 1 65.75 100 GLU B N 1
ATOM 1644 C CA . GLU B 1 100 ? -2.807 37.875 14.367 1 65.75 100 GLU B CA 1
ATOM 1645 C C . GLU B 1 100 ? -1.949 38.719 15.312 1 65.75 100 GLU B C 1
ATOM 1647 O O . GLU B 1 100 ? -1.984 38.5 16.531 1 65.75 100 GLU B O 1
ATOM 1652 N N . PRO B 1 101 ? -0.882 39.25 14.734 1 64.25 101 PRO B N 1
ATOM 1653 C CA . PRO B 1 101 ? -0.108 40.125 15.617 1 64.25 101 PRO B CA 1
ATOM 1654 C C . PRO B 1 101 ? -0.991 40.969 16.531 1 64.25 101 PRO B C 1
ATOM 1656 O O . PRO B 1 101 ? -1.985 41.531 16.062 1 64.25 101 PRO B O 1
ATOM 1659 N N . LYS B 1 102 ? -0.966 40.562 17.75 1 62.72 102 LYS B N 1
ATOM 1660 C CA . LYS B 1 102 ? -1.687 41.438 18.688 1 62.72 102 LYS B CA 1
ATOM 1661 C C . LYS B 1 102 ? -1.362 42.906 18.438 1 62.72 102 LYS B C 1
ATOM 1663 O O . LYS B 1 102 ? -0.192 43.281 18.359 1 62.72 102 LYS B O 1
ATOM 1668 N N . LYS B 1 103 ? -2.17 43.562 17.734 1 62.03 103 LYS B N 1
ATOM 1669 C CA . LYS B 1 103 ? -1.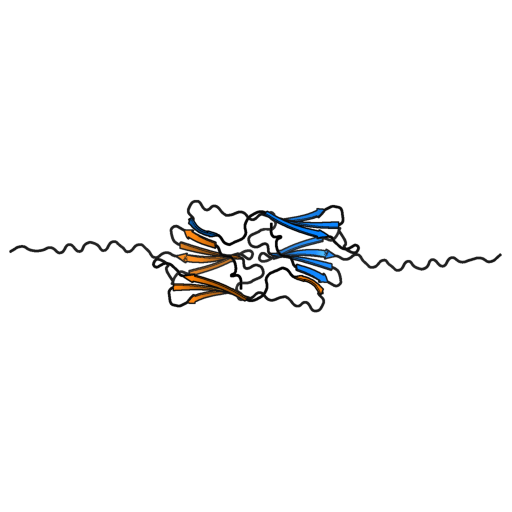96 45 17.578 1 62.03 103 LYS B CA 1
ATOM 1670 C C . LYS B 1 103 ? -1.481 45.625 18.891 1 62.03 103 LYS B C 1
ATOM 1672 O O . LYS B 1 103 ? -2.033 45.375 19.953 1 62.03 103 LYS B O 1
ATOM 1677 N N . PRO B 1 104 ? -0.288 46.062 18.797 1 63.22 104 PRO B N 1
ATOM 1678 C CA . PRO B 1 104 ? 0.165 46.781 20 1 63.22 104 PRO B CA 1
ATOM 1679 C C . PRO B 1 104 ? -0.874 47.75 20.547 1 63.22 104 PRO B C 1
ATOM 1681 O O . PRO B 1 104 ? -1.486 48.5 19.781 1 63.22 104 PRO B O 1
ATOM 1684 N N . LYS B 1 105 ? -1.41 47.344 21.5 1 64.69 105 LYS B N 1
ATOM 1685 C CA . LYS B 1 105 ? -2.309 48.312 22.109 1 64.69 105 LYS B CA 1
ATOM 1686 C C . LYS B 1 105 ? -1.56 49.594 22.5 1 64.69 105 LYS B C 1
ATOM 1688 O O . LYS B 1 105 ? -0.567 49.531 23.219 1 64.69 105 LYS B O 1
ATOM 1693 N N . THR B 1 106 ? -1.531 50.531 21.656 1 64.69 106 THR B N 1
ATOM 1694 C CA . THR B 1 106 ? -0.922 51.812 22.047 1 64.69 106 THR B CA 1
ATOM 1695 C C . THR B 1 106 ? -1.594 52.375 23.297 1 64.69 106 THR B C 1
ATOM 1697 O O . THR B 1 106 ? -2.807 52.594 23.312 1 64.69 106 THR B O 1
ATOM 1700 N N . ILE B 1 107 ? -1.066 52.094 24.328 1 64.06 107 ILE B N 1
ATOM 1701 C CA . ILE B 1 107 ? -1.561 52.75 25.531 1 64.06 107 ILE B CA 1
ATOM 1702 C C . ILE B 1 107 ? -1.224 54.219 25.5 1 64.06 107 ILE B C 1
ATOM 1704 O O . ILE B 1 107 ? -0.055 54.594 25.375 1 64.06 107 ILE B O 1
ATOM 1708 N N . GLN 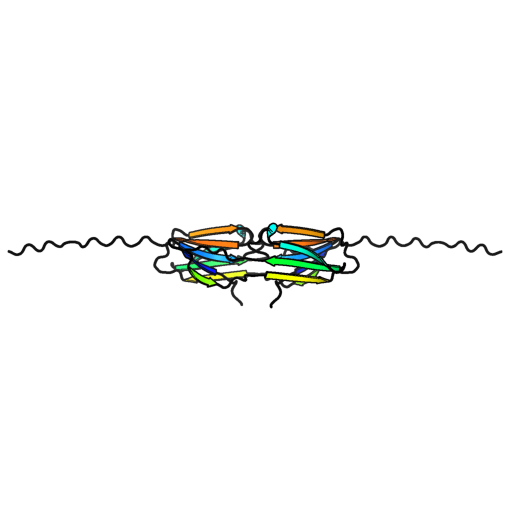B 1 108 ? -2.006 55.094 25.016 1 60.06 108 GLN B N 1
ATOM 1709 C CA . GLN B 1 108 ? -1.771 56.531 25.109 1 60.06 108 GLN B CA 1
ATOM 1710 C C . GLN B 1 108 ? -1.562 56.969 26.547 1 60.06 108 GLN B C 1
ATOM 1712 O O . GLN B 1 108 ? -2.447 56.812 27.391 1 60.06 108 GLN B O 1
ATOM 1717 N N . VAL B 1 109 ? -0.298 57.125 26.953 1 62.03 109 VAL B N 1
ATOM 1718 C CA . VAL B 1 109 ? -0.058 57.656 28.297 1 62.03 109 VAL B CA 1
ATOM 1719 C C . VAL B 1 109 ? -0.279 59.188 28.281 1 62.03 109 VAL B C 1
ATOM 1721 O O . VAL B 1 109 ? 0.32 59.906 27.484 1 62.03 109 VAL B O 1
ATOM 1724 N N . GLN B 1 110 ? -1.326 59.969 28.641 1 61.69 110 GLN B N 1
ATOM 1725 C CA . GLN B 1 110 ? -1.536 61.375 28.875 1 61.69 110 GLN B CA 1
ATOM 1726 C C . GLN B 1 110 ? -0.632 61.906 29.984 1 61.69 110 GLN B C 1
ATOM 1728 O O . GLN B 1 110 ? -0.647 61.375 31.094 1 61.69 110 GLN B O 1
ATOM 1733 N N . VAL B 1 111 ? 0.629 62.438 29.734 1 65.06 111 VAL B N 1
ATOM 1734 C CA . VAL B 1 111 ? 1.394 63.188 30.719 1 65.06 111 VAL B CA 1
ATOM 1735 C C . VAL B 1 111 ? 0.609 64.438 31.156 1 65.06 111 VAL B C 1
ATOM 1737 O O . VAL B 1 111 ? 0.067 65.125 30.312 1 65.06 111 VAL B O 1
ATOM 1740 N N . ALA B 1 112 ? 0.341 64.688 32.5 1 55.34 112 ALA B N 1
ATOM 1741 C CA . ALA B 1 112 ? -0.212 66 33 1 55.34 112 ALA B CA 1
ATOM 1742 C C . ALA B 1 112 ? 0.741 67.125 32.75 1 55.34 112 ALA B C 1
ATOM 1744 O O . ALA B 1 112 ? 1.961 66.938 32.75 1 55.34 112 ALA B O 1
#

Secondary structure (DSSP, 8-state):
-PPPPEEEEE-SSEEEEEEE-TT--GGGEEEEEETTTEEEEEEEE-----TT-EEEEE-S--EEEEEEEEPPTTEEEEEEEEEEETTEEEEEEEEPPP--------------/-PPPPEEEEE-SSEEEEEEE-TT--GGGEEEEEETTTEEEEEEEE-----TT-EEEEE-S--EEEEEEEEPPTTEEEEEEEEEEETTEEEEEEEEPPP--------------

Organism: Triticum turgidum subsp. durum (NCBI:txid4567)

Nearest PDB structures (foldseek):
  5ds1-assembly1_A-2  TM=9.132E-01  e=4.938E-10  Pisum sativum
  5j7n-assembly1_A  TM=8.946E-01  e=5.795E-09  Xylella fastidiosa 9a5c
  2byu-assembly1_B  TM=9.553E-01  e=3.577E-08  Triticum aestivum
  3guf-assembly1_B  TM=8.471E-01  e=1.518E-07  Xanthomonas citri
  6ewn-assembly2_B  TM=8.673E-01  e=1.160E-05  Thermostichus vulcanus

InterPro domains:
  IPR002068 Alpha crystallin/Hsp20 domain [PF00011] (7-110)
  IPR002068 Alpha crystallin/Hsp20 domain [PS01031] (1-112)
  IPR008978 HSP20-like chaperone [G3DSA:2.60.40.790] (1-111)
  IPR008978 HSP20-like chaperone [SSF49764] (2-104)
  IPR031107 Small heat shock protein [PTHR11527] (1-110)

Radius of gyration: 27.14 Å; Cα contacts (8 Å, |Δi|>4): 436; chains: 2; bounding box: 32×133×67 Å

Sequence (224 aa):
MAATPADVKELPGAYAFVVDMPGLGSGDIKVQVEDERVLVISGERRREEKEDARYLRMERRMGKLMRKFVLPDNADMEKVSAVCRDGVLTVSVQKLPPPEPKKPKTIQVQVAMAATPADVKELPGAYAFVVDMPGLGSGDIKVQVEDERVLVISGERRREEKEDARYLRMERRMGKLMRKFVLPDNADMEKVSAVCRDGVLTVSVQKLPPPEPKKPKTIQVQVA

pLDDT: mean 87.36, std 12.56, range [41.25, 97.62]

Solvent-accessible surface area (backbone atoms only — not comparable to full-atom values): 13110 Å² total; per-residue (Å²): 126,87,66,66,46,40,30,32,33,41,40,90,60,27,36,37,41,39,34,74,40,50,68,50,51,76,90,40,48,46,76,46,75,41,93,85,38,28,41,35,40,33,36,56,48,74,80,81,79,51,92,70,52,45,75,78,40,86,50,56,89,71,40,78,43,55,45,75,43,80,54,61,89,53,49,30,83,85,47,63,47,76,48,74,52,41,10,28,33,39,35,36,32,28,45,49,75,75,75,68,75,73,68,76,75,76,72,80,81,81,84,130,126,86,66,65,48,38,29,30,34,41,39,92,59,29,37,38,39,38,33,73,40,50,69,50,50,77,90,40,49,46,79,46,75,42,93,86,38,28,41,36,42,34,34,56,47,75,81,81,80,50,92,70,51,45,76,77,39,85,50,57,90,68,42,78,42,56,46,77,43,79,55,60,90,52,50,30,82,86,46,61,48,75,48,74,52,40,9,27,34,39,36,35,31,28,46,50,75,74,76,68,74,74,67,76,75,77,72,83,78,82,80,132